Protein AF-A0A7G6VTT2-F1 (afdb_monomer)

Structure (mmCIF, N/CA/C/O backbone):
data_AF-A0A7G6VTT2-F1
#
_entry.id   AF-A0A7G6VTT2-F1
#
loop_
_atom_site.group_PDB
_atom_site.id
_atom_site.type_symbol
_atom_site.label_atom_id
_atom_site.label_alt_id
_atom_site.label_comp_id
_atom_site.label_asym_id
_atom_site.label_entity_id
_atom_site.label_seq_id
_atom_site.pdbx_PDB_ins_code
_atom_site.Cartn_x
_atom_site.Cartn_y
_atom_site.Cartn_z
_atom_site.occupancy
_atom_site.B_iso_or_equiv
_atom_site.auth_seq_id
_atom_site.auth_comp_id
_atom_site.auth_asym_id
_atom_site.auth_atom_id
_atom_site.pdbx_PDB_model_num
ATOM 1 N N . MET A 1 1 ? -5.059 48.662 -35.485 1.00 43.47 1 MET A N 1
ATOM 2 C CA . MET A 1 1 ? -5.534 48.196 -34.166 1.00 43.47 1 MET A CA 1
ATOM 3 C C . MET A 1 1 ? -4.381 47.464 -33.503 1.00 43.47 1 MET A C 1
ATOM 5 O O . MET A 1 1 ? -3.832 46.590 -34.166 1.00 43.47 1 MET A O 1
ATOM 9 N N . PRO A 1 2 ? -3.941 47.851 -32.298 1.00 33.78 2 PRO A N 1
ATOM 10 C CA . PRO A 1 2 ? -2.871 47.144 -31.610 1.00 33.78 2 PRO A CA 1
ATOM 11 C C . PRO A 1 2 ? -3.434 45.860 -30.987 1.00 33.78 2 PRO A C 1
ATOM 13 O O . PRO A 1 2 ? -4.480 45.888 -30.346 1.00 33.78 2 PRO A O 1
ATOM 16 N N . THR A 1 3 ? -2.770 44.735 -31.235 1.00 44.31 3 THR A N 1
ATOM 17 C CA . THR A 1 3 ? -3.059 43.437 -30.615 1.00 44.31 3 THR A CA 1
ATOM 18 C C . THR A 1 3 ? -2.317 43.343 -29.288 1.00 44.31 3 THR A C 1
ATOM 20 O O . THR A 1 3 ? -1.088 43.447 -29.278 1.00 44.31 3 THR A O 1
ATOM 23 N N . ASP A 1 4 ? -3.045 43.139 -28.192 1.00 41.03 4 ASP A N 1
ATOM 24 C CA . ASP A 1 4 ? -2.449 42.892 -26.878 1.00 41.03 4 ASP A CA 1
ATOM 25 C C . ASP A 1 4 ? -1.607 41.600 -26.879 1.00 41.03 4 ASP A C 1
ATOM 27 O O . ASP A 1 4 ? -1.981 40.616 -27.529 1.00 41.03 4 ASP A O 1
ATOM 31 N N . PRO A 1 5 ? -0.467 41.571 -26.165 1.00 43.16 5 PRO A N 1
ATOM 32 C CA . PRO A 1 5 ? 0.342 40.368 -26.031 1.00 43.16 5 PRO A CA 1
ATOM 33 C C . PRO A 1 5 ? -0.345 39.322 -25.132 1.00 43.16 5 PRO A C 1
ATOM 35 O O . PRO A 1 5 ? -1.132 39.670 -24.249 1.00 43.16 5 PRO A O 1
ATOM 38 N N . PRO A 1 6 ? -0.042 38.023 -25.321 1.00 43.34 6 PRO A N 1
ATOM 39 C CA . PRO A 1 6 ? -0.637 36.955 -24.529 1.00 43.34 6 PRO A CA 1
ATOM 40 C C . PRO A 1 6 ? -0.229 37.072 -23.055 1.00 43.34 6 PRO A C 1
ATOM 42 O O . PRO A 1 6 ? 0.941 37.266 -22.730 1.00 43.34 6 PRO A O 1
ATOM 45 N N . ASN A 1 7 ? -1.208 36.911 -22.161 1.00 36.78 7 ASN A N 1
ATOM 46 C CA . ASN A 1 7 ? -0.997 36.833 -20.718 1.00 36.78 7 ASN A CA 1
ATOM 47 C C . ASN A 1 7 ? -0.108 35.629 -20.373 1.00 36.78 7 ASN A C 1
ATOM 49 O O . ASN A 1 7 ? -0.580 34.496 -20.258 1.00 36.78 7 ASN A O 1
ATOM 53 N N . THR A 1 8 ? 1.184 35.875 -20.175 1.00 34.97 8 THR A N 1
ATOM 54 C CA . THR A 1 8 ? 2.111 34.897 -19.607 1.00 34.97 8 THR A CA 1
ATOM 55 C C . THR A 1 8 ? 1.800 34.745 -18.121 1.00 34.97 8 THR A C 1
ATOM 57 O O . THR A 1 8 ? 2.110 35.612 -17.306 1.00 34.97 8 THR A O 1
ATOM 60 N N . LEU A 1 9 ? 1.156 33.638 -17.760 1.00 32.50 9 LEU A N 1
ATOM 61 C CA . LEU A 1 9 ? 0.896 33.269 -16.373 1.00 32.50 9 LEU A CA 1
ATOM 62 C C . LEU A 1 9 ? 2.201 32.733 -15.765 1.00 32.50 9 LEU A C 1
ATOM 64 O O . LEU A 1 9 ? 2.517 31.549 -15.855 1.00 32.50 9 LEU A O 1
ATOM 68 N N . THR A 1 10 ? 3.005 33.625 -15.188 1.00 34.09 10 THR A N 1
ATOM 69 C CA . THR A 1 10 ? 4.242 33.253 -14.494 1.00 34.09 10 THR A CA 1
ATOM 70 C C . THR A 1 10 ? 3.886 32.606 -13.155 1.00 34.09 10 THR A C 1
ATOM 72 O O . THR A 1 10 ? 3.618 33.295 -12.169 1.00 34.09 10 THR A O 1
ATOM 75 N N . LEU A 1 11 ? 3.866 31.272 -13.103 1.00 32.56 11 LEU A N 1
ATOM 76 C CA . LEU A 1 11 ? 3.804 30.536 -11.840 1.00 32.56 11 LEU A CA 1
ATOM 77 C C . LEU A 1 11 ? 5.081 30.840 -11.048 1.00 32.56 11 LEU A C 1
ATOM 79 O O . LEU A 1 11 ? 6.175 30.425 -11.426 1.00 32.56 11 LEU A O 1
ATOM 83 N N . ARG A 1 12 ? 4.948 31.610 -9.962 1.00 35.09 12 ARG A N 1
ATOM 84 C CA . ARG A 1 12 ? 6.041 31.811 -9.006 1.00 35.09 12 ARG A CA 1
ATOM 85 C C . ARG A 1 12 ? 6.415 30.456 -8.411 1.00 35.09 12 ARG A C 1
ATOM 87 O O . ARG A 1 12 ? 5.532 29.718 -7.984 1.00 35.09 12 ARG A O 1
ATOM 94 N N . ASP A 1 13 ? 7.711 30.159 -8.380 1.00 41.41 13 ASP A N 1
ATOM 95 C CA . ASP A 1 13 ? 8.249 28.954 -7.752 1.00 41.41 13 ASP A CA 1
ATOM 96 C C . ASP A 1 13 ? 7.744 28.858 -6.293 1.00 41.41 13 ASP A C 1
ATOM 98 O O . ASP A 1 13 ? 8.076 29.726 -5.473 1.00 41.41 13 ASP A O 1
ATOM 102 N N . PRO A 1 14 ? 6.937 27.837 -5.944 1.00 43.47 14 PRO A N 1
ATOM 103 C CA . PRO A 1 14 ? 6.360 27.689 -4.607 1.00 43.47 14 PRO A CA 1
ATOM 104 C C . PRO A 1 14 ? 7.421 27.454 -3.517 1.00 43.47 14 PRO A C 1
ATOM 106 O O . PRO A 1 14 ? 7.121 27.549 -2.326 1.00 43.47 14 PRO A O 1
ATOM 109 N N . LEU A 1 15 ? 8.680 27.190 -3.886 1.00 35.59 15 LEU A N 1
ATOM 110 C CA . LEU A 1 15 ? 9.795 27.044 -2.946 1.00 35.59 15 LEU A CA 1
ATOM 111 C C . LEU A 1 15 ? 10.358 28.391 -2.458 1.00 35.59 15 LEU A C 1
ATOM 113 O O . LEU A 1 15 ? 11.095 28.434 -1.462 1.00 35.59 15 LEU A O 1
ATOM 117 N N . LEU A 1 16 ? 10.013 29.504 -3.114 1.00 37.00 16 LEU A N 1
ATOM 118 C CA . LEU A 1 16 ? 10.422 30.854 -2.705 1.00 37.00 16 LEU A CA 1
ATOM 119 C C . LEU A 1 16 ? 9.520 31.462 -1.621 1.00 37.00 16 LEU A C 1
ATOM 121 O O . LEU A 1 16 ? 9.926 32.431 -0.986 1.00 37.00 16 LEU A O 1
ATOM 125 N N . THR A 1 17 ? 8.343 30.886 -1.360 1.00 41.34 17 THR A N 1
ATOM 126 C CA . THR A 1 17 ? 7.396 31.364 -0.334 1.00 41.34 17 THR A CA 1
ATOM 127 C C . THR A 1 17 ? 7.530 30.660 1.018 1.00 41.34 17 THR A C 1
ATOM 129 O O . THR A 1 17 ? 6.807 30.993 1.954 1.00 41.34 17 THR A O 1
ATOM 132 N N . LEU A 1 18 ? 8.445 29.696 1.152 1.00 32.34 18 LEU A N 1
ATOM 133 C CA . LEU A 1 18 ? 8.701 29.025 2.427 1.00 32.34 18 LEU A CA 1
ATOM 134 C C . LEU A 1 18 ? 9.670 29.852 3.298 1.00 32.34 18 LEU A C 1
ATOM 136 O O . LEU A 1 18 ? 10.697 30.308 2.784 1.00 32.34 18 LEU A O 1
ATOM 140 N N . PRO A 1 19 ? 9.407 30.015 4.611 1.00 34.84 19 PRO A N 1
ATOM 141 C CA . PRO A 1 19 ? 10.329 30.679 5.531 1.00 34.84 19 PRO A CA 1
ATOM 142 C C . PRO A 1 19 ? 11.717 30.028 5.495 1.00 34.84 19 PRO A C 1
ATOM 144 O O . PRO A 1 19 ? 11.848 28.806 5.432 1.00 34.84 19 PRO A O 1
ATOM 147 N N . SER A 1 20 ? 12.779 30.827 5.603 1.00 36.34 20 SER A N 1
ATOM 148 C CA . SER A 1 20 ? 14.184 30.388 5.493 1.00 36.34 20 SER A CA 1
ATOM 149 C C . SER A 1 20 ? 14.574 29.263 6.468 1.00 36.34 20 SER A C 1
ATOM 151 O O . SER A 1 20 ? 15.487 28.491 6.179 1.00 36.34 20 SER A O 1
ATOM 153 N N . ARG A 1 21 ? 13.846 29.101 7.583 1.00 33.72 21 ARG A N 1
ATOM 154 C CA . ARG A 1 21 ? 14.031 27.998 8.545 1.00 33.72 21 ARG A CA 1
ATOM 155 C C . ARG A 1 21 ? 13.570 26.628 8.024 1.00 33.72 21 ARG A C 1
ATOM 157 O O . ARG A 1 21 ? 14.105 25.616 8.464 1.00 33.72 21 ARG A O 1
ATOM 164 N N . SER A 1 22 ? 12.673 26.572 7.038 1.00 34.62 22 SER A N 1
ATOM 165 C CA . SER A 1 22 ? 12.221 25.323 6.400 1.00 34.62 22 SER A CA 1
ATOM 166 C C . SER A 1 22 ? 13.268 24.715 5.457 1.00 34.62 22 SER A C 1
ATOM 168 O O . SER A 1 22 ? 13.168 23.545 5.102 1.00 34.62 22 SER A O 1
ATOM 170 N N . ARG A 1 23 ? 14.299 25.482 5.068 1.00 36.88 23 ARG A N 1
ATOM 171 C CA . ARG A 1 23 ? 15.405 25.004 4.216 1.00 36.88 23 ARG A CA 1
ATOM 172 C C . ARG A 1 23 ? 16.518 24.298 5.002 1.00 36.88 23 ARG A C 1
ATOM 174 O O . ARG A 1 23 ? 17.414 23.723 4.394 1.00 36.88 23 ARG A O 1
ATOM 181 N N . GLN A 1 24 ? 16.475 24.333 6.337 1.00 33.12 24 GLN A N 1
ATOM 182 C CA . GLN A 1 24 ? 17.518 23.791 7.218 1.00 33.12 24 GLN A CA 1
ATOM 183 C C . GLN A 1 24 ? 16.943 23.069 8.447 1.00 33.12 24 GLN A C 1
ATOM 185 O O . GLN A 1 24 ? 17.455 23.220 9.558 1.00 33.12 24 GLN A O 1
ATOM 190 N N . ALA A 1 25 ? 15.909 22.241 8.279 1.00 30.84 25 ALA A N 1
ATOM 191 C CA . ALA A 1 25 ? 15.562 21.275 9.318 1.00 30.84 25 ALA A CA 1
ATOM 192 C C . ALA A 1 25 ? 16.673 20.211 9.396 1.00 30.84 25 ALA A C 1
ATOM 194 O O . ALA A 1 25 ? 16.646 19.188 8.713 1.00 30.84 25 ALA A O 1
ATOM 195 N N . ARG A 1 26 ? 17.703 20.495 10.202 1.00 28.72 26 ARG A N 1
ATOM 196 C CA . ARG A 1 26 ? 18.658 19.500 10.686 1.00 28.72 26 ARG A CA 1
ATOM 197 C C . ARG A 1 26 ? 17.840 18.417 11.381 1.00 28.72 26 ARG A C 1
ATOM 199 O O . ARG A 1 26 ? 17.165 18.704 12.366 1.00 28.72 26 ARG A O 1
ATOM 206 N N . TYR A 1 27 ? 17.885 17.202 10.846 1.00 32.38 27 TYR A N 1
ATOM 207 C CA . TYR A 1 27 ? 17.340 16.018 11.493 1.00 32.38 27 TYR A CA 1
ATOM 208 C C . TYR A 1 27 ? 17.984 15.894 12.877 1.00 32.38 27 TYR A C 1
ATOM 210 O O . TYR A 1 27 ? 19.147 15.506 12.988 1.00 32.38 27 TYR A O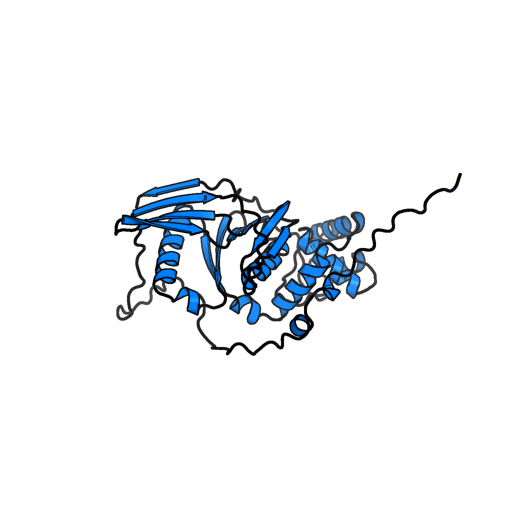 1
ATOM 218 N N . SER A 1 28 ? 17.256 16.266 13.932 1.00 27.97 28 SER A N 1
ATOM 219 C CA . SER A 1 28 ? 17.632 15.868 15.281 1.00 27.97 28 SER A CA 1
ATOM 220 C C . SER A 1 28 ? 17.463 14.357 15.339 1.00 27.97 28 SER A C 1
ATOM 222 O O . SER A 1 28 ? 16.358 13.843 15.162 1.00 27.97 28 SER A O 1
ATOM 224 N N . SER A 1 29 ? 18.580 13.665 15.516 1.00 29.17 29 SER A N 1
ATOM 225 C CA . SER A 1 29 ? 18.683 12.240 15.798 1.00 29.17 29 SER A CA 1
ATOM 226 C C . SER A 1 29 ? 17.608 11.803 16.792 1.00 29.17 29 SER A C 1
ATOM 228 O O . SER A 1 29 ? 17.710 12.090 17.984 1.00 29.17 29 SER A O 1
ATOM 230 N N . ALA A 1 30 ? 16.572 11.124 16.299 1.00 32.25 30 ALA A N 1
ATOM 231 C CA . ALA A 1 30 ? 15.652 10.394 17.152 1.00 32.25 30 ALA A CA 1
ATOM 232 C C . ALA A 1 30 ? 16.464 9.308 17.865 1.00 32.25 30 ALA A C 1
ATOM 234 O O . ALA A 1 30 ? 17.151 8.516 17.217 1.00 32.25 30 ALA A O 1
ATOM 235 N N . HIS A 1 31 ? 16.436 9.327 19.196 1.00 29.61 31 HIS A N 1
ATOM 236 C CA . HIS A 1 31 ? 17.088 8.328 20.025 1.00 29.61 31 HIS A CA 1
ATOM 237 C C . HIS A 1 31 ? 16.562 6.937 19.657 1.00 29.61 31 HIS A C 1
ATOM 239 O O . HIS A 1 31 ? 15.395 6.607 19.854 1.00 29.61 31 HIS A O 1
ATOM 245 N N . TYR A 1 32 ? 17.450 6.153 19.058 1.00 32.22 32 TYR A N 1
ATOM 246 C CA . TYR A 1 32 ? 17.255 4.758 18.711 1.00 32.22 32 TYR A CA 1
ATOM 247 C C . TYR A 1 32 ? 17.229 3.926 19.997 1.00 32.22 32 TYR A C 1
ATOM 249 O O . TYR A 1 32 ? 18.237 3.839 20.697 1.00 32.22 32 TYR A O 1
ATOM 257 N N . HIS A 1 33 ? 16.087 3.312 20.299 1.00 29.17 33 HIS A N 1
ATOM 258 C CA . HIS A 1 33 ? 16.010 2.195 21.236 1.00 29.17 33 HIS A CA 1
ATOM 259 C C . HIS A 1 33 ? 15.940 0.897 20.416 1.00 29.17 33 HIS A C 1
ATOM 261 O O . HIS A 1 33 ? 14.937 0.678 19.731 1.00 29.17 33 HIS A O 1
ATOM 267 N N . PRO A 1 34 ? 16.986 0.052 20.428 1.00 27.30 34 PRO A N 1
ATOM 268 C CA . PRO A 1 34 ? 16.936 -1.244 19.773 1.00 27.30 34 PRO A CA 1
ATOM 269 C C . PRO A 1 34 ? 16.036 -2.185 20.573 1.00 27.30 34 PRO A C 1
ATOM 271 O O . PRO A 1 34 ? 16.259 -2.399 21.761 1.00 27.30 34 PRO A O 1
ATOM 274 N N . GLY A 1 35 ? 15.064 -2.782 19.887 1.00 36.28 35 GLY A N 1
ATOM 275 C CA . GLY A 1 35 ? 14.347 -3.962 20.359 1.00 36.28 35 GLY A CA 1
ATOM 276 C C . GLY A 1 35 ? 12.956 -3.680 20.909 1.00 36.28 35 GLY A C 1
ATOM 277 O O . GLY A 1 35 ? 12.819 -3.449 22.096 1.00 36.28 35 GLY A O 1
ATOM 278 N N . VAL A 1 36 ? 11.938 -3.784 20.047 1.00 34.25 36 VAL A N 1
ATOM 279 C CA . VAL A 1 36 ? 10.716 -4.575 20.290 1.00 34.25 36 VAL A CA 1
ATOM 280 C C . VAL A 1 36 ? 10.169 -4.932 18.906 1.00 34.25 36 VAL A C 1
ATOM 282 O O . VAL A 1 36 ? 9.661 -4.069 18.185 1.00 34.25 36 VAL A O 1
ATOM 285 N N . GLY A 1 37 ? 10.377 -6.187 18.509 1.00 32.78 37 GLY A N 1
ATOM 286 C CA . GLY A 1 37 ? 9.791 -6.769 17.307 1.00 32.78 37 GLY A CA 1
ATOM 287 C C . GLY A 1 37 ? 8.274 -6.895 17.432 1.00 32.78 37 GLY A C 1
ATOM 288 O O . GLY A 1 37 ? 7.717 -6.711 18.508 1.00 32.78 37 GLY A O 1
ATOM 289 N N . GLU A 1 38 ? 7.651 -7.143 16.285 1.00 36.62 38 GLU A N 1
ATOM 290 C CA . GLU A 1 38 ? 6.265 -7.555 16.037 1.00 36.62 38 GLU A CA 1
ATOM 291 C C . GLU A 1 38 ? 5.418 -7.917 17.269 1.00 36.62 38 GLU A C 1
ATOM 293 O O . GLU A 1 38 ? 5.858 -8.632 18.163 1.00 36.62 38 GLU A O 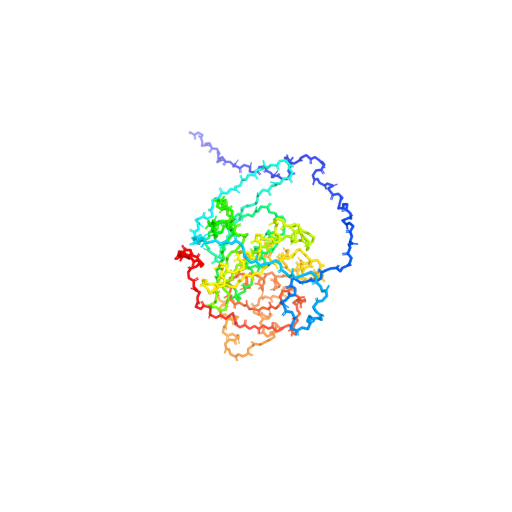1
ATOM 298 N N . LEU A 1 39 ? 4.145 -7.499 17.266 1.00 37.69 39 LEU A N 1
ATOM 299 C CA . LEU A 1 39 ? 3.114 -8.141 18.085 1.00 37.69 39 LEU A CA 1
ATOM 300 C C . LEU A 1 39 ? 3.123 -9.636 17.743 1.00 37.69 39 LEU A C 1
ATOM 302 O O . LEU A 1 39 ? 2.542 -10.053 16.742 1.00 37.69 39 LEU A O 1
ATOM 306 N N . VAL A 1 40 ? 3.866 -10.404 18.538 1.00 32.47 40 VAL A N 1
ATOM 307 C CA . VAL A 1 40 ? 4.073 -11.835 18.358 1.00 32.47 40 VAL A CA 1
ATOM 308 C C . VAL A 1 40 ? 2.685 -12.482 18.372 1.00 32.47 40 VAL A C 1
ATOM 310 O O . VAL A 1 40 ? 1.910 -12.211 19.297 1.00 32.47 40 VAL A O 1
ATOM 313 N N . PRO A 1 41 ? 2.314 -13.281 17.354 1.00 32.31 41 PRO A N 1
ATOM 314 C CA . PRO A 1 41 ? 1.124 -14.115 17.456 1.00 32.31 41 PRO A CA 1
ATOM 315 C C . PRO A 1 41 ? 1.292 -14.993 18.695 1.00 32.31 41 PRO A C 1
ATOM 317 O O . PRO A 1 41 ? 2.391 -15.482 18.925 1.00 32.31 41 PRO A O 1
ATOM 320 N N . ALA A 1 42 ? 0.241 -15.132 19.505 1.00 32.91 42 ALA A N 1
ATOM 321 C CA . ALA A 1 42 ? 0.257 -15.913 20.739 1.00 32.91 42 ALA A CA 1
ATOM 322 C C . ALA A 1 42 ? 1.056 -17.216 20.546 1.00 32.91 42 ALA A C 1
ATOM 324 O O . ALA A 1 42 ? 0.630 -18.101 19.809 1.00 32.91 42 ALA A O 1
ATOM 325 N N . ASN A 1 43 ? 2.257 -17.280 21.126 1.00 31.97 43 ASN A N 1
ATOM 326 C CA . ASN A 1 43 ? 3.052 -18.496 21.130 1.00 31.97 43 ASN A CA 1
ATOM 327 C C . ASN A 1 43 ? 2.451 -19.403 22.204 1.00 31.97 43 ASN A C 1
ATOM 329 O O . ASN A 1 43 ? 2.370 -19.001 23.363 1.00 31.97 43 ASN A O 1
ATOM 333 N N . ASP A 1 44 ? 2.098 -20.626 21.813 1.00 36.59 44 ASP A N 1
ATOM 334 C CA . ASP A 1 44 ? 1.602 -21.734 22.647 1.00 36.59 44 ASP A CA 1
ATOM 335 C C . ASP A 1 44 ? 2.651 -22.285 23.645 1.00 36.59 44 ASP A C 1
ATOM 337 O O . ASP A 1 44 ? 2.603 -23.444 24.046 1.00 36.59 44 ASP A O 1
ATOM 341 N N . ASN A 1 45 ? 3.609 -21.458 24.067 1.00 38.34 45 ASN A N 1
ATOM 342 C CA . ASN A 1 45 ? 4.611 -21.775 25.080 1.00 38.34 45 ASN A CA 1
ATOM 343 C C . ASN A 1 45 ? 4.515 -20.725 26.193 1.00 38.34 45 ASN A C 1
ATOM 345 O O . ASN A 1 45 ? 5.419 -19.908 26.358 1.00 38.34 45 ASN A O 1
ATOM 349 N N . ASP A 1 46 ? 3.386 -20.706 26.899 1.00 42.19 46 ASP A N 1
ATOM 350 C CA . ASP A 1 46 ? 3.190 -19.883 28.092 1.00 42.19 46 ASP A CA 1
ATOM 351 C C . ASP A 1 46 ? 3.261 -20.807 29.313 1.00 42.19 46 ASP A C 1
ATOM 353 O O . ASP A 1 46 ? 2.420 -21.687 29.502 1.00 42.19 46 ASP A O 1
ATOM 357 N N . ASP A 1 47 ? 4.291 -20.630 30.134 1.00 47.06 47 ASP A N 1
ATOM 358 C CA . ASP A 1 47 ? 4.473 -21.315 31.418 1.00 47.06 47 ASP A CA 1
ATOM 359 C C . ASP A 1 47 ? 3.510 -20.788 32.505 1.00 47.06 47 ASP A C 1
ATOM 361 O O . ASP A 1 47 ? 3.638 -21.116 33.685 1.00 47.06 47 ASP A O 1
ATOM 365 N N . GLY A 1 48 ? 2.507 -19.994 32.109 1.00 46.03 48 GLY A N 1
ATOM 366 C CA . GLY A 1 48 ? 1.402 -19.546 32.951 1.00 46.03 48 GLY A CA 1
ATOM 367 C C . GLY A 1 48 ? 1.789 -18.468 33.960 1.00 46.03 48 GLY A C 1
ATOM 368 O O . GLY A 1 48 ? 0.980 -18.139 34.828 1.00 46.03 48 GLY A O 1
ATOM 369 N N . THR A 1 49 ? 3.002 -17.915 33.864 1.00 45.53 49 THR A N 1
ATOM 370 C CA . THR A 1 49 ? 3.507 -16.890 34.792 1.00 45.53 49 THR A CA 1
ATOM 371 C C . THR A 1 49 ? 3.565 -15.485 34.189 1.00 45.53 49 THR A C 1
ATOM 373 O O . THR A 1 49 ? 3.769 -14.508 34.916 1.00 45.53 49 THR A O 1
ATOM 376 N N . GLY A 1 50 ? 3.317 -15.349 32.883 1.00 49.78 50 GLY A N 1
ATOM 377 C CA . GLY A 1 50 ? 3.167 -14.058 32.220 1.00 49.78 50 GLY A CA 1
ATOM 378 C C . GLY A 1 50 ? 1.805 -13.401 32.495 1.00 49.78 50 GLY A C 1
ATOM 379 O O . GLY A 1 50 ? 0.799 -14.089 32.682 1.00 49.78 50 GLY A O 1
ATOM 380 N N . PRO A 1 51 ? 1.715 -12.056 32.501 1.00 56.12 51 PRO A N 1
ATOM 381 C CA . PRO A 1 51 ? 0.422 -11.386 32.486 1.00 56.12 51 PRO A CA 1
ATOM 382 C C . PRO A 1 51 ? -0.338 -11.802 31.222 1.00 56.12 51 PRO A C 1
ATOM 384 O O . PRO A 1 51 ? 0.104 -11.506 30.109 1.00 56.12 51 PRO A O 1
ATOM 387 N N . GLN A 1 52 ? -1.481 -12.476 31.401 1.00 55.66 52 GLN A N 1
ATOM 388 C CA . GLN A 1 52 ? -2.306 -12.927 30.282 1.00 55.66 52 GLN A CA 1
ATOM 389 C C . GLN A 1 52 ? -2.592 -11.766 29.316 1.00 55.66 52 GLN A C 1
ATOM 391 O O . GLN A 1 52 ? -2.869 -10.639 29.754 1.00 55.66 52 GLN A O 1
ATOM 396 N N . PRO A 1 53 ? -2.538 -12.006 27.994 1.00 65.50 53 PRO A N 1
ATOM 397 C CA . PRO A 1 53 ? -2.902 -10.986 27.028 1.00 65.50 53 PRO A CA 1
ATOM 398 C C . PRO A 1 53 ? -4.353 -10.530 27.275 1.00 65.50 53 PRO A C 1
ATOM 400 O O . PRO A 1 53 ? -5.214 -11.360 27.574 1.00 65.50 53 PRO A O 1
ATOM 403 N N . PRO A 1 54 ? -4.652 -9.221 27.164 1.00 77.94 54 PRO A N 1
ATOM 404 C CA . PRO A 1 54 ? -5.999 -8.720 27.361 1.00 77.94 54 PRO A CA 1
ATOM 405 C C . PRO A 1 54 ? -6.942 -9.410 26.378 1.00 77.94 54 PRO A C 1
ATOM 407 O O . PRO A 1 54 ? -6.634 -9.555 25.194 1.00 77.94 54 PRO A O 1
ATOM 410 N N . ARG A 1 55 ? -8.106 -9.837 26.864 1.00 90.25 55 ARG A N 1
ATOM 411 C CA . ARG A 1 55 ? -9.157 -10.370 25.997 1.00 90.25 55 ARG A CA 1
ATOM 412 C C . ARG A 1 55 ? -9.902 -9.222 25.304 1.00 90.25 55 ARG A C 1
ATOM 414 O O . ARG A 1 55 ? -9.962 -8.118 25.852 1.00 90.25 55 ARG A O 1
ATOM 421 N N . PRO A 1 56 ? -10.526 -9.459 24.137 1.00 93.94 56 PRO A N 1
ATOM 422 C CA . PRO A 1 56 ? -11.446 -8.487 23.563 1.00 93.94 56 PRO A CA 1
ATOM 423 C C . PRO A 1 56 ? -12.560 -8.150 24.566 1.00 93.94 56 PRO A C 1
ATOM 425 O O . PRO A 1 56 ? -13.059 -9.054 25.241 1.00 93.94 56 PRO A O 1
ATOM 428 N N . ASN A 1 57 ? -12.961 -6.881 24.653 1.00 94.88 57 ASN A N 1
ATOM 429 C CA . ASN A 1 57 ? -13.967 -6.380 25.602 1.00 94.88 57 ASN A CA 1
ATOM 430 C C . ASN A 1 57 ? -15.115 -5.624 24.907 1.00 94.88 57 ASN A C 1
ATOM 432 O O . ASN A 1 57 ? -15.631 -4.639 25.432 1.00 94.88 57 ASN A O 1
ATOM 436 N N . TRP A 1 58 ? -15.505 -6.071 23.713 1.00 96.44 58 TRP A N 1
ATOM 437 C CA . TRP A 1 58 ? -16.633 -5.538 22.948 1.00 96.44 58 TRP A CA 1
ATOM 438 C C . TRP A 1 58 ? -17.828 -6.506 22.946 1.00 96.44 58 TRP A C 1
ATOM 440 O O . TRP A 1 58 ? -17.645 -7.721 23.042 1.00 96.44 58 TRP A O 1
ATOM 450 N N . THR A 1 59 ? -19.041 -5.959 22.836 1.00 97.50 59 THR A N 1
ATOM 451 C CA . THR A 1 59 ? -20.325 -6.692 22.845 1.00 97.50 59 THR A CA 1
ATOM 452 C C . THR A 1 59 ? -21.045 -6.621 21.500 1.00 97.50 59 THR A C 1
ATOM 454 O O . THR A 1 59 ? -21.592 -7.614 21.026 1.00 97.50 59 THR A O 1
ATOM 457 N N . ALA A 1 60 ? -21.001 -5.462 20.841 1.00 97.94 60 ALA A N 1
ATOM 458 C CA . ALA A 1 60 ? -21.512 -5.272 19.490 1.00 97.94 60 ALA A CA 1
ATOM 459 C C . ALA A 1 60 ? -20.538 -4.435 18.661 1.00 97.94 60 ALA A C 1
ATOM 461 O O . ALA A 1 60 ? -19.899 -3.517 19.179 1.00 97.94 60 ALA A O 1
ATOM 462 N N . ALA A 1 61 ? -20.439 -4.732 17.369 1.00 97.94 61 ALA A N 1
ATOM 463 C CA . ALA A 1 61 ? -19.599 -3.979 16.450 1.00 97.94 61 ALA A CA 1
ATOM 464 C C . ALA A 1 61 ? -20.229 -3.881 15.061 1.00 97.94 61 ALA A C 1
ATOM 466 O O . ALA A 1 61 ? -20.879 -4.807 14.583 1.00 97.94 61 ALA A O 1
ATOM 467 N N . THR A 1 62 ? -20.007 -2.762 14.384 1.00 98.19 62 THR A N 1
ATOM 468 C CA . THR A 1 62 ? -20.282 -2.592 12.959 1.00 98.19 62 THR A CA 1
ATOM 469 C C . THR A 1 62 ? -19.020 -2.104 12.277 1.00 98.19 62 THR A C 1
ATOM 471 O O . THR A 1 62 ? -18.375 -1.165 12.738 1.00 98.19 62 THR A O 1
ATOM 474 N N . ILE A 1 63 ? -18.679 -2.740 11.162 1.00 97.88 63 ILE A N 1
ATOM 475 C CA . ILE A 1 63 ? -17.637 -2.264 10.260 1.00 97.88 63 ILE A CA 1
ATOM 476 C C . ILE A 1 63 ? -18.282 -1.755 8.983 1.00 97.88 63 ILE A C 1
ATOM 478 O O . ILE A 1 63 ? -19.218 -2.361 8.449 1.00 97.88 63 ILE A O 1
ATOM 482 N N . SER A 1 64 ? -17.771 -0.643 8.476 1.00 97.81 64 SER A N 1
ATOM 483 C CA . SER A 1 64 ? -18.245 -0.058 7.229 1.00 97.81 64 SER A CA 1
ATOM 484 C C . SER A 1 64 ? -17.112 0.640 6.501 1.00 97.81 64 SER A C 1
ATOM 486 O O . SER A 1 64 ? -16.377 1.420 7.114 1.00 97.81 64 SER A O 1
ATOM 488 N N . SER A 1 65 ? -17.020 0.429 5.191 1.00 95.62 65 SER A N 1
ATOM 489 C CA . SER A 1 65 ? -16.256 1.315 4.325 1.00 95.62 65 SER A CA 1
ATOM 490 C C . SER A 1 65 ? -16.796 2.734 4.473 1.00 95.62 65 SER A C 1
ATOM 492 O O . SER A 1 65 ? -18.010 2.956 4.497 1.00 95.62 65 SER A O 1
ATOM 494 N N . ARG A 1 66 ? -15.891 3.700 4.559 1.00 90.56 66 ARG A N 1
ATOM 495 C CA . ARG A 1 66 ? -16.210 5.122 4.493 1.00 90.56 66 ARG A CA 1
ATOM 496 C C . ARG A 1 66 ? -15.441 5.725 3.322 1.00 90.56 66 ARG A C 1
ATOM 498 O O . ARG A 1 66 ? -14.311 5.310 3.084 1.00 90.56 66 ARG A O 1
ATOM 505 N N . PRO A 1 67 ? -16.015 6.694 2.596 1.00 78.81 67 PRO A N 1
ATOM 506 C CA . PRO A 1 67 ? -15.220 7.467 1.661 1.00 78.81 67 PRO A CA 1
ATOM 507 C C . PRO A 1 67 ? -14.127 8.188 2.452 1.00 78.81 67 PRO A C 1
ATOM 509 O O . PRO A 1 67 ? -14.426 8.827 3.469 1.00 78.81 67 PRO A O 1
ATOM 512 N N . ASN A 1 68 ? -12.879 8.087 1.996 1.00 70.69 68 ASN A N 1
ATOM 513 C CA . ASN A 1 68 ? -11.835 8.936 2.542 1.00 70.69 68 ASN A CA 1
ATOM 514 C C . ASN A 1 68 ? -12.218 10.410 2.300 1.00 70.69 68 ASN A C 1
ATOM 516 O O . ASN A 1 68 ? -12.444 10.833 1.160 1.00 70.69 68 ASN A O 1
ATOM 520 N N . GLY A 1 69 ? -12.361 11.171 3.385 1.00 62.12 69 GLY A N 1
ATOM 521 C CA . GLY A 1 69 ? -12.572 12.608 3.306 1.00 62.12 69 GLY A CA 1
ATOM 522 C C . GLY A 1 69 ? -11.281 13.240 2.808 1.00 62.12 69 GLY A C 1
ATOM 523 O O . GLY A 1 69 ? -10.236 13.075 3.428 1.00 62.12 69 GLY A O 1
ATOM 524 N N . GLN A 1 70 ? -11.333 13.937 1.675 1.00 63.62 70 GLN A N 1
ATOM 525 C CA . GLN A 1 70 ? -10.180 14.678 1.172 1.00 63.62 70 GLN A CA 1
ATOM 526 C C . GLN A 1 70 ? -9.873 15.809 2.153 1.00 63.62 70 GLN A C 1
ATOM 528 O O . GLN A 1 70 ? -10.539 16.842 2.157 1.00 63.62 70 GLN A O 1
ATOM 533 N N . LEU A 1 71 ? -8.893 15.586 3.019 1.00 60.38 71 LEU A N 1
ATOM 534 C CA . LEU A 1 71 ? -8.452 16.550 4.010 1.00 60.38 71 LEU A CA 1
ATOM 535 C C . LEU A 1 71 ? -7.000 16.882 3.685 1.00 60.38 71 LEU A C 1
ATOM 537 O O . LEU A 1 71 ? -6.088 16.157 4.062 1.00 60.38 71 LEU A O 1
ATOM 541 N N . ALA A 1 72 ? -6.802 17.965 2.935 1.00 58.56 72 ALA A N 1
ATOM 542 C CA . ALA A 1 72 ? -5.543 18.692 2.953 1.00 58.56 72 ALA A CA 1
ATOM 543 C C . ALA A 1 72 ? -5.684 19.776 4.025 1.00 58.56 72 ALA A C 1
ATOM 545 O O . ALA A 1 72 ? -6.194 20.868 3.785 1.00 58.56 72 ALA A O 1
ATOM 546 N N . THR A 1 73 ? -5.306 19.427 5.243 1.00 60.06 73 THR A N 1
ATOM 547 C CA . THR A 1 73 ? -5.266 20.304 6.409 1.00 60.06 73 THR A CA 1
ATOM 548 C C . THR A 1 73 ? -3.816 20.619 6.758 1.00 60.06 73 THR A C 1
ATOM 550 O O . THR A 1 73 ? 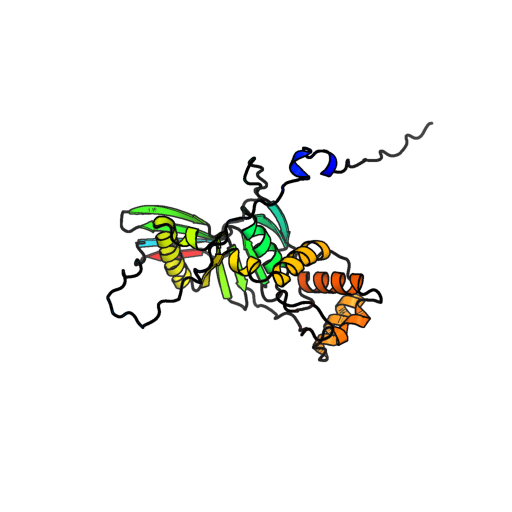-2.968 19.740 6.918 1.00 60.06 73 THR A O 1
ATOM 553 N N . TYR A 1 74 ? -3.519 21.908 6.883 1.00 52.38 74 TYR A N 1
ATOM 554 C CA . TYR A 1 74 ? -2.243 22.372 7.401 1.00 52.38 74 TYR A CA 1
ATOM 555 C C . TYR A 1 74 ? -2.432 22.741 8.870 1.00 52.38 74 TYR A C 1
ATOM 557 O O . TYR A 1 74 ? -2.986 23.791 9.182 1.00 52.38 74 TYR A O 1
ATOM 565 N N . HIS A 1 75 ? -1.998 21.863 9.772 1.00 49.97 75 HIS A N 1
ATOM 566 C CA . HIS A 1 75 ? -1.762 22.233 11.163 1.00 49.97 75 HIS A CA 1
ATOM 567 C C . HIS A 1 75 ? -0.261 22.485 11.318 1.00 49.97 75 HIS A C 1
ATOM 569 O O . HIS A 1 75 ? 0.528 21.685 10.816 1.00 49.97 75 HIS A O 1
ATOM 575 N N . GLU A 1 76 ? 0.143 23.555 12.011 1.00 50.47 76 GLU A N 1
ATOM 576 C CA . GLU A 1 76 ? 1.538 24.042 12.106 1.00 50.47 76 GLU A CA 1
ATOM 577 C C . GLU A 1 76 ? 2.583 22.961 12.457 1.00 50.47 76 GLU A C 1
ATOM 579 O O . GLU A 1 76 ? 3.767 23.113 12.166 1.00 50.47 76 GLU A O 1
ATOM 584 N N . THR A 1 77 ? 2.146 21.848 13.049 1.00 52.94 77 THR A N 1
ATOM 585 C CA . THR A 1 77 ? 2.975 20.715 13.481 1.00 52.94 77 THR A CA 1
ATOM 586 C C . THR A 1 77 ? 2.637 19.377 12.811 1.00 52.94 77 THR A C 1
ATOM 588 O O . THR A 1 77 ? 3.360 18.404 13.018 1.00 52.94 77 THR A O 1
ATOM 591 N N . ARG A 1 78 ? 1.545 19.290 12.038 1.00 56.09 78 ARG A N 1
ATOM 592 C CA . ARG A 1 78 ? 1.029 18.044 11.438 1.00 56.09 78 ARG A CA 1
ATOM 593 C C . ARG A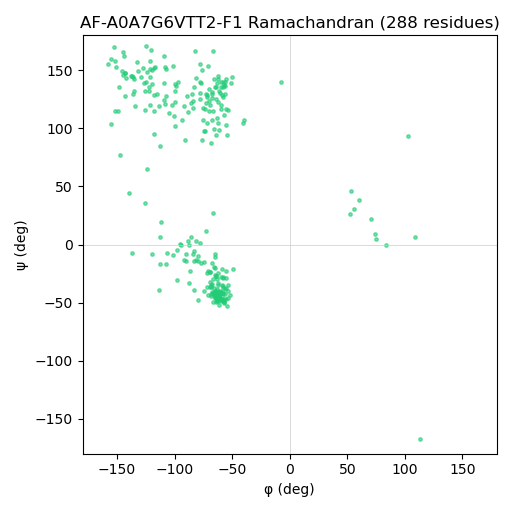 1 78 ? 0.371 18.330 10.084 1.00 56.09 78 ARG A C 1
ATOM 595 O O . ARG A 1 78 ? -0.855 18.408 10.008 1.00 56.09 78 ARG A O 1
ATOM 602 N N . PRO A 1 79 ? 1.159 18.543 9.018 1.00 64.44 79 PRO A N 1
ATOM 603 C CA . PRO A 1 79 ? 0.591 18.620 7.682 1.00 64.44 79 PRO A CA 1
ATOM 604 C C . PRO A 1 79 ? -0.031 17.265 7.335 1.00 64.44 79 PRO A C 1
ATOM 606 O O . PRO A 1 79 ? 0.651 16.240 7.395 1.00 64.44 79 PRO A O 1
ATOM 609 N N . THR A 1 80 ? -1.306 17.259 6.960 1.00 69.00 80 THR A N 1
ATOM 610 C CA . THR A 1 80 ? -1.863 16.129 6.215 1.00 69.00 80 THR A CA 1
ATOM 611 C C . THR A 1 80 ? -1.486 16.307 4.749 1.00 69.00 80 THR A C 1
ATOM 613 O O . THR A 1 80 ? -1.390 17.427 4.233 1.00 69.00 80 THR A O 1
ATOM 616 N N . PHE A 1 81 ? -1.198 15.204 4.069 1.00 74.19 81 PHE A N 1
ATOM 617 C CA . PHE A 1 81 ? -0.842 15.235 2.653 1.00 74.19 81 PHE A CA 1
ATOM 618 C C . PHE A 1 81 ? -1.987 14.649 1.846 1.00 74.19 81 PHE A C 1
ATOM 620 O O . PHE A 1 81 ? -2.759 13.838 2.343 1.00 74.19 81 PHE A O 1
ATOM 627 N N . THR A 1 82 ? -2.117 15.074 0.595 1.00 81.69 82 THR A N 1
ATOM 628 C CA . THR A 1 82 ? -3.057 14.477 -0.350 1.00 81.69 82 THR A CA 1
ATOM 629 C C . THR A 1 82 ? -2.351 14.289 -1.681 1.00 81.69 82 THR A C 1
ATOM 631 O O . THR A 1 82 ? -1.692 15.203 -2.178 1.00 81.69 82 THR A O 1
ATOM 634 N N . ALA A 1 83 ? -2.475 13.101 -2.266 1.00 82.75 83 ALA A N 1
ATOM 635 C CA . ALA A 1 83 ? -1.892 12.795 -3.564 1.00 82.75 83 ALA A CA 1
ATOM 636 C C . ALA A 1 83 ? -2.807 11.892 -4.391 1.00 82.75 83 ALA A C 1
ATOM 638 O O . ALA A 1 83 ? -3.494 11.013 -3.867 1.00 82.75 83 ALA A O 1
ATOM 639 N N . PHE A 1 84 ? -2.774 12.078 -5.710 1.00 85.38 84 PHE A N 1
ATOM 640 C CA . PHE A 1 84 ? -3.440 11.168 -6.633 1.00 85.38 84 PHE A CA 1
ATOM 641 C C . PHE A 1 84 ? -2.690 9.836 -6.713 1.00 85.38 84 PHE A C 1
ATOM 643 O O . PHE A 1 84 ? -1.478 9.792 -6.950 1.00 85.38 84 PHE A O 1
ATOM 650 N N . SER A 1 85 ? -3.425 8.742 -6.538 1.00 87.06 85 SER A N 1
ATOM 651 C CA . SER A 1 85 ? -2.945 7.388 -6.783 1.00 87.06 85 SER A CA 1
ATOM 652 C C . SER A 1 85 ? -3.441 6.906 -8.140 1.00 87.06 85 SER A C 1
ATOM 654 O O . SER A 1 85 ? -4.644 6.806 -8.374 1.00 87.06 85 SER A O 1
ATOM 656 N N . ARG A 1 86 ? -2.515 6.530 -9.030 1.00 82.69 86 ARG A N 1
ATOM 657 C CA . ARG A 1 86 ? -2.866 5.879 -10.304 1.00 82.69 86 ARG A CA 1
ATOM 658 C C . ARG A 1 86 ? -3.462 4.486 -10.098 1.00 82.69 86 ARG A C 1
ATOM 660 O O . ARG A 1 86 ? -4.298 4.072 -10.897 1.00 82.69 86 ARG A O 1
ATOM 667 N N . LYS A 1 87 ? -3.054 3.802 -9.023 1.00 87.38 87 LYS A N 1
ATOM 668 C CA . LYS A 1 87 ? -3.524 2.463 -8.651 1.00 87.38 87 LYS A CA 1
ATOM 669 C C . LYS A 1 87 ? -5.000 2.485 -8.254 1.00 87.38 87 LYS A C 1
ATOM 671 O O . LYS A 1 87 ? -5.790 1.736 -8.810 1.00 87.38 87 LYS A O 1
ATOM 676 N N . THR A 1 88 ? -5.386 3.407 -7.374 1.00 86.94 88 THR A N 1
ATOM 677 C CA . THR A 1 88 ? -6.773 3.515 -6.886 1.00 86.94 88 THR A CA 1
ATOM 678 C C . THR A 1 88 ? -7.633 4.447 -7.747 1.00 86.94 88 THR A C 1
ATOM 680 O O . THR A 1 88 ? -8.855 4.454 -7.622 1.00 86.94 88 THR A O 1
ATOM 683 N N . ARG A 1 89 ? -7.001 5.249 -8.621 1.00 87.38 89 ARG A N 1
ATOM 684 C CA . ARG A 1 89 ? -7.601 6.342 -9.413 1.00 87.38 89 ARG A CA 1
ATOM 685 C C . ARG A 1 89 ? -8.324 7.383 -8.557 1.00 87.38 89 ARG A C 1
ATOM 687 O O . ARG A 1 89 ? -9.298 7.992 -8.996 1.00 87.38 89 ARG A O 1
ATOM 694 N N . ARG A 1 90 ? -7.860 7.583 -7.323 1.00 85.81 90 ARG A N 1
ATOM 695 C CA . ARG A 1 90 ? -8.458 8.498 -6.344 1.00 85.81 90 ARG A CA 1
ATOM 696 C C . ARG A 1 90 ? -7.385 9.360 -5.696 1.00 85.81 90 ARG A C 1
ATOM 698 O O . ARG A 1 90 ? -6.207 8.998 -5.651 1.00 85.81 90 ARG A O 1
ATOM 705 N N . LEU A 1 91 ? -7.819 10.503 -5.173 1.00 86.25 91 LEU A N 1
ATOM 706 C CA . LEU A 1 91 ? -7.041 11.231 -4.181 1.00 86.25 91 LEU A CA 1
ATOM 707 C C . LEU A 1 91 ? -7.052 10.436 -2.878 1.00 86.25 91 LEU A C 1
ATOM 709 O O . LEU A 1 91 ? -8.096 9.949 -2.445 1.00 86.25 91 LEU A O 1
ATOM 713 N N . VAL A 1 92 ? -5.876 10.303 -2.289 1.00 86.31 92 VAL A N 1
ATOM 714 C CA . VAL A 1 92 ? -5.657 9.634 -1.017 1.00 86.31 92 VAL A CA 1
ATOM 715 C C . VAL A 1 92 ? -5.009 10.645 -0.086 1.00 86.31 92 VAL A C 1
ATOM 717 O O . VAL A 1 92 ? -4.072 11.323 -0.511 1.00 86.31 92 VAL A O 1
ATOM 720 N N . SER A 1 93 ? -5.527 10.751 1.136 1.00 85.81 93 SER A N 1
ATOM 721 C CA . SER A 1 93 ? -4.934 11.543 2.210 1.00 85.81 93 SER A CA 1
ATOM 722 C C . SER A 1 93 ? -4.177 10.673 3.211 1.00 85.81 93 SER A C 1
ATOM 724 O O . SER A 1 93 ? -4.485 9.493 3.383 1.00 85.81 93 SER A O 1
ATOM 726 N N . GLU A 1 94 ? -3.196 11.276 3.870 1.00 85.94 94 GLU A N 1
ATOM 727 C CA . GLU A 1 94 ? -2.407 10.678 4.945 1.00 85.94 94 GLU A CA 1
ATOM 728 C C . GLU A 1 94 ? -2.195 11.697 6.074 1.00 85.94 94 GLU A C 1
ATOM 730 O O . GLU A 1 94 ? -2.023 12.895 5.820 1.00 85.94 94 GLU A O 1
ATOM 735 N N . GLU A 1 95 ? -2.182 11.221 7.318 1.00 86.00 95 GLU A N 1
ATOM 736 C CA . GLU A 1 95 ? -2.086 12.054 8.523 1.00 86.00 95 GLU A CA 1
ATOM 737 C C . GLU A 1 95 ? -0.680 12.077 9.136 1.00 86.00 95 GLU A C 1
ATOM 739 O O . GLU A 1 95 ? -0.381 12.891 10.014 1.00 86.00 95 GLU A O 1
ATOM 744 N N . SER A 1 96 ? 0.221 11.222 8.645 1.00 86.88 96 SER A N 1
ATOM 745 C CA . SER A 1 96 ? 1.588 11.125 9.145 1.00 86.88 96 SER A CA 1
ATOM 746 C C . SER A 1 96 ? 2.622 10.826 8.059 1.00 86.88 96 SER A C 1
ATOM 748 O O . SER A 1 96 ? 2.334 10.329 6.968 1.00 86.88 96 SER A O 1
ATOM 750 N N . PHE A 1 97 ? 3.889 11.098 8.383 1.00 87.44 97 PHE A N 1
ATOM 751 C CA . PHE A 1 97 ? 5.024 10.741 7.531 1.00 87.44 97 PHE A CA 1
ATOM 752 C C . PHE A 1 97 ? 5.091 9.230 7.246 1.00 87.44 97 PHE A C 1
ATOM 754 O O . PHE A 1 97 ? 5.418 8.821 6.132 1.00 87.44 97 PHE A O 1
ATOM 761 N N . TRP A 1 98 ? 4.761 8.394 8.233 1.00 90.94 98 TRP A N 1
ATOM 762 C CA . TRP A 1 98 ? 4.802 6.941 8.083 1.00 90.94 98 TRP A CA 1
ATOM 763 C C . TRP A 1 98 ? 3.684 6.438 7.175 1.00 90.94 98 TRP A C 1
ATOM 765 O O . TRP A 1 98 ? 3.956 5.656 6.264 1.00 90.94 98 TRP A O 1
ATOM 775 N N . GLU A 1 99 ? 2.464 6.954 7.339 1.00 92.75 99 GLU A N 1
ATOM 776 C CA . GLU A 1 99 ? 1.358 6.701 6.409 1.00 92.75 99 GLU A CA 1
ATOM 777 C C . GLU A 1 99 ? 1.721 7.089 4.975 1.00 92.75 99 GLU A C 1
ATOM 779 O O . GLU A 1 99 ? 1.480 6.310 4.054 1.00 92.75 99 GLU A O 1
ATOM 784 N N . ARG A 1 100 ? 2.382 8.238 4.774 1.00 90.81 100 ARG A N 1
ATOM 785 C CA . ARG A 1 100 ? 2.879 8.644 3.451 1.00 90.81 100 ARG A CA 1
ATOM 786 C C . ARG A 1 100 ? 3.812 7.597 2.844 1.00 90.81 100 ARG A C 1
ATOM 788 O O . ARG A 1 100 ? 3.672 7.271 1.665 1.00 90.81 100 ARG A O 1
ATOM 795 N N . LEU A 1 101 ? 4.775 7.085 3.610 1.00 92.25 101 LEU A N 1
ATOM 796 C CA . LEU A 1 101 ? 5.719 6.084 3.105 1.00 92.25 101 LEU A CA 1
ATOM 797 C C . LEU A 1 101 ? 5.024 4.762 2.763 1.00 92.25 101 LEU A C 1
ATOM 799 O O . LEU A 1 101 ? 5.279 4.213 1.691 1.00 92.25 101 LEU A O 1
ATOM 803 N N . TYR A 1 102 ? 4.109 4.286 3.610 1.00 94.62 102 TYR A N 1
ATOM 804 C CA . TYR A 1 102 ? 3.304 3.098 3.311 1.00 94.62 102 TYR A CA 1
ATOM 805 C C . TYR A 1 102 ? 2.402 3.307 2.092 1.00 94.62 102 TYR A C 1
ATOM 807 O O . TYR A 1 102 ? 2.355 2.443 1.222 1.00 94.62 102 TYR A O 1
ATOM 815 N N . ARG A 1 103 ? 1.769 4.476 1.943 1.00 93.12 103 ARG A N 1
ATOM 816 C CA . ARG A 1 103 ? 0.992 4.832 0.747 1.00 93.12 103 ARG A CA 1
ATOM 817 C C . ARG A 1 103 ? 1.847 4.794 -0.519 1.00 93.12 103 ARG A C 1
ATOM 819 O O . ARG A 1 103 ? 1.389 4.320 -1.560 1.00 93.12 103 ARG A O 1
ATOM 826 N N . VAL A 1 104 ? 3.066 5.333 -0.476 1.00 93.19 104 VAL A N 1
ATOM 827 C CA . VAL A 1 104 ? 3.999 5.270 -1.613 1.00 93.19 104 VAL A CA 1
ATOM 828 C C . VAL A 1 104 ? 4.360 3.819 -1.908 1.00 93.19 104 VAL A C 1
ATOM 830 O O . VAL A 1 104 ? 4.271 3.405 -3.061 1.00 93.19 104 VAL A O 1
ATOM 833 N N . TRP A 1 105 ? 4.691 3.036 -0.882 1.00 94.44 105 TRP A N 1
ATOM 834 C CA . TRP A 1 105 ? 4.990 1.618 -1.044 1.00 94.44 105 TRP A CA 1
ATOM 835 C C . TRP A 1 105 ? 3.826 0.876 -1.688 1.00 94.44 105 TRP A C 1
ATOM 837 O O . TRP A 1 105 ? 4.019 0.246 -2.718 1.00 94.44 105 TRP A O 1
ATOM 847 N N . TRP A 1 106 ? 2.604 1.025 -1.189 1.00 92.75 106 TRP A N 1
ATOM 848 C CA . TRP A 1 106 ? 1.444 0.327 -1.738 1.00 92.75 106 TRP A CA 1
ATOM 849 C C . TRP A 1 106 ? 1.024 0.807 -3.122 1.00 92.75 106 TRP A C 1
ATOM 851 O O . TRP A 1 106 ? 0.418 0.047 -3.866 1.00 92.75 106 TRP A O 1
ATOM 861 N N . ASN A 1 107 ? 1.365 2.039 -3.503 1.00 91.44 107 ASN A N 1
ATOM 862 C CA . ASN A 1 107 ? 1.233 2.491 -4.888 1.00 91.44 107 ASN A CA 1
ATOM 863 C C . ASN A 1 107 ? 2.220 1.800 -5.827 1.00 91.44 107 ASN A C 1
ATOM 865 O O . ASN A 1 107 ? 1.876 1.553 -6.980 1.00 91.44 107 ASN A O 1
ATOM 869 N N . LEU A 1 108 ? 3.431 1.533 -5.346 1.00 92.25 108 LEU A N 1
ATOM 870 C CA . LEU A 1 108 ? 4.481 0.884 -6.120 1.00 92.25 108 LEU A CA 1
ATOM 871 C C . LEU A 1 108 ? 4.391 -0.639 -6.057 1.00 92.25 108 LEU A C 1
ATOM 873 O O . LEU A 1 108 ? 4.894 -1.287 -6.955 1.00 92.25 108 LEU A O 1
ATOM 877 N N . ASP A 1 109 ? 3.765 -1.216 -5.035 1.00 89.75 109 ASP A N 1
ATOM 878 C CA . ASP A 1 109 ? 3.658 -2.661 -4.868 1.00 89.75 109 ASP A CA 1
ATOM 879 C C . ASP A 1 109 ? 2.611 -3.236 -5.842 1.00 89.75 109 ASP A C 1
ATOM 881 O O . ASP A 1 109 ? 1.407 -3.018 -5.660 1.00 89.75 109 ASP A O 1
ATOM 885 N N . PRO A 1 110 ? 3.019 -3.945 -6.905 1.00 83.69 110 PRO A N 1
ATOM 886 C CA . PRO A 1 110 ? 2.095 -4.556 -7.861 1.00 83.69 110 PRO A CA 1
ATOM 887 C C . PRO A 1 110 ? 1.235 -5.688 -7.275 1.00 83.69 110 PRO A C 1
ATOM 889 O O . PRO A 1 110 ? 0.205 -5.998 -7.867 1.00 83.69 110 PRO A O 1
ATOM 892 N N . ASP A 1 111 ? 1.611 -6.296 -6.143 1.00 85.50 111 ASP A N 1
ATOM 893 C CA . ASP A 1 111 ? 0.820 -7.366 -5.512 1.00 85.50 111 ASP A CA 1
ATOM 894 C C . ASP A 1 111 ? -0.366 -6.794 -4.697 1.00 85.50 111 ASP A C 1
ATOM 896 O O . ASP A 1 111 ? -1.289 -7.517 -4.293 1.00 85.50 111 ASP A O 1
ATOM 900 N N . ILE A 1 112 ? -0.383 -5.471 -4.502 1.00 90.69 112 ILE A N 1
ATOM 901 C CA . ILE A 1 112 ? -1.525 -4.713 -3.990 1.00 90.69 112 ILE A CA 1
ATOM 902 C C . ILE A 1 112 ? -2.353 -4.225 -5.171 1.00 90.69 112 ILE A C 1
ATOM 904 O O . ILE A 1 112 ? -1.889 -3.448 -6.003 1.00 90.69 112 ILE A O 1
ATOM 908 N N . ALA A 1 113 ? -3.606 -4.654 -5.225 1.00 90.44 113 ALA A N 1
ATOM 909 C CA . ALA A 1 113 ? -4.521 -4.293 -6.298 1.00 90.44 113 ALA A CA 1
ATOM 910 C C . ALA A 1 113 ? -5.172 -2.928 -6.065 1.00 90.44 113 ALA A C 1
ATOM 912 O O . ALA A 1 113 ? -5.367 -2.150 -6.994 1.00 90.44 113 ALA A O 1
ATOM 913 N N . ASP A 1 114 ? -5.513 -2.655 -4.808 1.00 92.38 114 ASP A N 1
ATOM 914 C CA . ASP A 1 114 ? -6.242 -1.468 -4.390 1.00 92.38 114 ASP A CA 1
ATOM 915 C C . ASP A 1 114 ? -5.982 -1.206 -2.907 1.00 92.38 114 ASP A C 1
ATOM 917 O O . ASP A 1 114 ? -5.658 -2.127 -2.150 1.00 92.38 114 ASP A O 1
ATOM 921 N N . PHE A 1 115 ? -6.127 0.042 -2.484 1.00 93.94 115 PHE A N 1
ATOM 922 C CA . PHE A 1 115 ? -6.030 0.430 -1.083 1.00 93.94 115 PHE A CA 1
ATOM 923 C C . PHE A 1 115 ? -6.800 1.728 -0.820 1.00 93.94 115 PHE A C 1
ATOM 925 O O . PHE A 1 115 ? -7.088 2.512 -1.725 1.00 93.94 115 PHE A O 1
ATOM 932 N N . GLU A 1 116 ? -7.139 1.971 0.438 1.00 93.06 116 GLU A N 1
ATOM 933 C CA . GLU A 1 116 ? -7.721 3.227 0.888 1.00 93.06 116 GLU A CA 1
ATOM 934 C C . GLU A 1 116 ? -7.180 3.568 2.271 1.00 93.06 116 GLU A C 1
ATOM 936 O O . GLU A 1 116 ? -7.226 2.745 3.187 1.00 93.06 116 GLU A O 1
ATOM 941 N N . MET A 1 117 ? -6.653 4.784 2.401 1.00 93.12 117 MET A N 1
ATOM 942 C CA . MET A 1 117 ? -6.264 5.346 3.692 1.00 93.12 117 MET A CA 1
ATOM 943 C C . MET A 1 117 ? -7.515 5.833 4.408 1.00 93.12 117 MET A C 1
ATOM 945 O O . MET A 1 117 ? -8.404 6.386 3.756 1.00 93.12 117 MET A O 1
ATOM 949 N N . GLN A 1 118 ? -7.596 5.604 5.717 1.00 91.94 118 GLN A N 1
ATOM 950 C CA . GLN A 1 118 ? -8.729 5.998 6.562 1.00 91.94 118 GLN A CA 1
ATOM 951 C C . GLN A 1 118 ? -10.096 5.517 6.014 1.00 91.94 118 GLN A C 1
ATOM 953 O O . GLN A 1 118 ? -11.145 6.120 6.248 1.00 91.94 118 GLN A O 1
ATOM 958 N N . GLY A 1 119 ? -10.090 4.422 5.241 1.00 92.62 119 GLY A N 1
ATOM 959 C CA . GLY A 1 119 ? -11.233 3.955 4.449 1.00 92.62 119 GLY A CA 1
ATOM 960 C C . GLY A 1 119 ? -12.164 2.985 5.173 1.00 92.62 119 GLY A C 1
ATOM 961 O O . GLY A 1 119 ? -13.227 2.650 4.651 1.00 92.62 119 GLY A O 1
ATOM 962 N N . LEU A 1 120 ? -11.795 2.519 6.369 1.00 95.81 120 LEU A N 1
ATOM 963 C CA . LEU A 1 120 ? -12.555 1.524 7.123 1.00 95.81 120 LEU A CA 1
ATOM 964 C C . LEU A 1 120 ? -12.871 2.042 8.526 1.00 95.81 120 LEU A C 1
ATOM 966 O O . LEU A 1 120 ? -11.973 2.248 9.340 1.00 95.81 120 LEU A O 1
ATOM 970 N N . LYS A 1 121 ? -14.163 2.229 8.802 1.00 97.25 121 LYS A N 1
ATOM 971 C CA . LYS A 1 121 ? -14.684 2.635 10.109 1.00 97.25 121 LYS A CA 1
ATOM 972 C C . LYS A 1 121 ? -15.147 1.414 10.895 1.00 97.25 121 LYS A C 1
ATOM 974 O O . LYS A 1 121 ? -15.814 0.543 10.335 1.00 97.25 121 LYS A O 1
ATOM 979 N N . ILE A 1 122 ? -14.858 1.412 12.189 1.00 98.12 122 ILE A N 1
ATOM 980 C CA . ILE A 1 122 ? -15.336 0.451 13.177 1.00 98.12 122 ILE A CA 1
ATOM 981 C C . ILE A 1 122 ? -16.088 1.228 14.256 1.00 98.12 122 ILE A C 1
ATOM 983 O O . ILE A 1 122 ? -15.530 2.102 14.916 1.00 98.12 122 ILE A O 1
ATOM 987 N N . GLU A 1 123 ? -17.360 0.907 14.432 1.00 98.31 123 GLU A N 1
ATOM 988 C CA . GLU A 1 123 ? -18.192 1.394 15.530 1.00 98.31 123 GLU A CA 1
ATOM 989 C C . GLU A 1 123 ? -18.420 0.223 16.480 1.00 98.31 123 GLU A C 1
ATOM 991 O O . GLU A 1 123 ? -18.931 -0.812 16.056 1.00 98.31 123 GLU A O 1
ATOM 996 N N . MET A 1 124 ? -18.014 0.354 17.741 1.00 97.69 124 MET A N 1
ATOM 997 C CA . MET A 1 124 ? -18.083 -0.727 18.725 1.00 97.69 124 MET A CA 1
ATOM 998 C C . MET A 1 124 ? -18.710 -0.261 20.037 1.00 97.69 124 MET A C 1
ATOM 1000 O O . MET A 1 124 ? -18.575 0.899 20.429 1.00 97.69 124 MET A O 1
ATOM 1004 N N . VAL A 1 125 ? -19.384 -1.185 20.714 1.00 97.88 125 VAL A N 1
ATOM 1005 C CA . VAL A 1 125 ? -19.877 -1.041 22.086 1.00 97.88 125 VAL A CA 1
ATOM 1006 C C . VAL A 1 125 ? -19.030 -1.948 22.969 1.00 97.88 125 VAL A C 1
ATOM 1008 O O . VAL A 1 125 ? -18.914 -3.141 22.680 1.00 97.88 125 VAL A O 1
ATOM 1011 N N . THR A 1 126 ? -18.404 -1.400 24.006 1.00 95.56 126 THR A N 1
ATOM 1012 C CA . THR A 1 126 ? -17.610 -2.167 24.974 1.00 95.56 126 THR A CA 1
ATOM 1013 C C . THR A 1 126 ? -18.487 -2.816 26.053 1.00 95.56 126 THR A C 1
ATOM 1015 O O . THR A 1 126 ? -19.676 -2.519 26.159 1.00 95.56 126 THR A O 1
ATOM 1018 N N . GLU A 1 127 ? -17.935 -3.758 26.826 1.00 95.75 127 GLU A N 1
ATOM 1019 C CA . GLU A 1 127 ? -18.647 -4.478 27.905 1.00 95.75 127 GLU A CA 1
ATOM 1020 C C . GLU A 1 127 ? -19.226 -3.535 28.978 1.00 95.75 127 GLU A C 1
ATOM 1022 O O . GLU A 1 127 ? -20.272 -3.824 29.549 1.00 95.75 127 GLU A O 1
ATOM 1027 N N . ASP A 1 128 ? -18.600 -2.378 29.203 1.00 94.44 128 ASP A N 1
ATOM 1028 C CA . ASP A 1 128 ? -19.085 -1.308 30.090 1.00 94.44 128 ASP A CA 1
ATOM 1029 C C . ASP A 1 128 ? -20.201 -0.438 29.467 1.00 94.44 128 ASP A C 1
ATOM 1031 O O . ASP A 1 128 ? -20.666 0.519 30.083 1.00 94.44 128 ASP A O 1
ATOM 1035 N N . GLY A 1 129 ? -20.623 -0.735 28.234 1.00 95.25 129 GLY A N 1
ATOM 1036 C CA . GLY A 1 129 ? -21.624 0.026 27.485 1.00 95.25 129 GLY A CA 1
ATOM 1037 C C . GLY A 1 129 ? -21.082 1.252 26.740 1.00 95.25 129 GLY A C 1
ATOM 1038 O O . GLY A 1 129 ? -21.854 1.925 26.048 1.00 95.25 129 GLY A O 1
ATOM 1039 N N . THR A 1 130 ? -19.779 1.549 26.821 1.00 96.12 130 THR A N 1
ATOM 1040 C CA . THR A 1 130 ? -19.181 2.701 26.131 1.00 96.12 130 THR A CA 1
ATOM 1041 C C . THR A 1 130 ? -19.205 2.504 24.612 1.00 96.12 130 THR A C 1
ATOM 1043 O O . THR A 1 130 ? -18.786 1.477 24.079 1.00 96.12 130 THR A O 1
ATOM 1046 N N . LYS A 1 131 ? -19.675 3.518 23.875 1.00 97.06 131 LYS A N 1
ATOM 1047 C CA . LYS A 1 131 ? -19.618 3.539 22.406 1.00 97.06 131 LYS A CA 1
ATOM 1048 C C . LYS A 1 131 ? -18.307 4.165 21.946 1.00 97.06 131 LYS A C 1
ATOM 1050 O O . LYS A 1 131 ? -17.984 5.280 22.348 1.00 97.06 131 LYS A O 1
ATOM 1055 N N . ARG A 1 132 ? -17.575 3.477 21.071 1.00 96.00 132 ARG A N 1
ATOM 1056 C CA . ARG A 1 132 ? -16.333 3.968 20.461 1.00 96.00 132 ARG A CA 1
ATOM 1057 C C . ARG A 1 132 ? -16.433 3.916 18.942 1.00 96.00 132 ARG A C 1
ATOM 1059 O O . ARG A 1 132 ? -16.922 2.937 18.379 1.00 96.00 132 ARG A O 1
ATOM 1066 N N . THR A 1 133 ? -15.910 4.950 18.293 1.00 96.50 133 THR A N 1
ATOM 1067 C CA . THR A 1 133 ? -15.713 4.989 16.842 1.00 96.50 133 THR A CA 1
ATOM 1068 C C . THR A 1 133 ? -14.226 5.060 16.566 1.00 96.50 133 THR A C 1
ATOM 1070 O O . THR A 1 133 ? -13.525 5.900 17.123 1.00 96.50 133 THR A O 1
ATOM 1073 N N . TYR A 1 134 ? -13.753 4.187 15.692 1.00 95.38 134 TYR A N 1
ATOM 1074 C CA . TYR A 1 134 ? -12.356 4.085 15.312 1.00 95.38 134 TYR A CA 1
ATOM 1075 C C . TYR A 1 134 ? -12.256 3.952 13.791 1.00 95.38 134 TYR A C 1
ATOM 1077 O O . TYR A 1 134 ? -13.110 3.333 13.156 1.00 95.38 134 TYR A O 1
ATOM 1085 N N . THR A 1 135 ? -11.251 4.582 13.191 1.00 95.00 135 THR A N 1
ATOM 1086 C CA . THR A 1 135 ? -10.950 4.450 11.761 1.00 95.00 135 THR A CA 1
ATOM 1087 C C . THR A 1 135 ? -9.566 3.841 11.643 1.00 95.00 135 THR A C 1
ATOM 1089 O O . THR A 1 135 ? -8.643 4.309 12.296 1.00 95.00 135 THR A O 1
ATOM 1092 N N . VAL A 1 136 ? -9.454 2.772 10.860 1.00 95.19 136 VAL A N 1
ATOM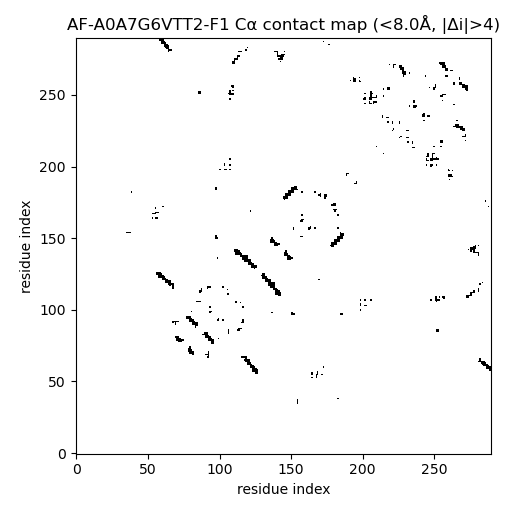 1093 C CA . VAL A 1 136 ? -8.177 2.096 10.623 1.00 95.19 136 VAL A CA 1
ATOM 1094 C C . VAL A 1 136 ? -7.362 2.906 9.622 1.00 95.19 136 VAL A C 1
ATOM 1096 O O . VAL A 1 136 ? -7.918 3.332 8.603 1.00 95.19 136 VAL A O 1
ATOM 1099 N N . ASP A 1 137 ? -6.053 3.034 9.857 1.00 94.88 137 ASP A N 1
ATOM 1100 C CA . ASP A 1 137 ? -5.186 3.860 9.011 1.00 94.88 137 ASP A CA 1
ATOM 1101 C C . ASP A 1 137 ? -5.221 3.466 7.533 1.00 94.88 137 ASP A C 1
ATOM 1103 O O . ASP A 1 137 ? -5.239 4.332 6.656 1.00 94.88 137 ASP A O 1
ATOM 1107 N N . ALA A 1 138 ? -5.291 2.167 7.231 1.00 95.56 138 ALA A N 1
ATOM 1108 C CA . ALA A 1 138 ? -5.487 1.704 5.865 1.00 95.56 138 ALA A CA 1
ATOM 1109 C C . ALA A 1 138 ? -6.220 0.368 5.739 1.00 95.56 138 ALA A C 1
ATOM 1111 O O . ALA A 1 138 ? -6.114 -0.529 6.577 1.00 95.56 138 ALA A O 1
ATOM 1112 N N . VAL A 1 139 ? -6.888 0.199 4.601 1.00 96.06 139 VAL A N 1
ATOM 1113 C CA . VAL A 1 139 ? -7.440 -1.069 4.115 1.00 96.06 139 VAL A CA 1
ATOM 1114 C C . VAL A 1 139 ? -6.926 -1.331 2.702 1.00 96.06 139 VAL A C 1
ATOM 1116 O O . VAL A 1 139 ? -6.818 -0.411 1.898 1.00 96.06 139 VAL A O 1
ATOM 1119 N N . LEU A 1 140 ? -6.570 -2.576 2.394 1.00 95.19 140 LEU A N 1
ATOM 1120 C CA . LEU A 1 140 ? -5.929 -2.959 1.137 1.00 95.19 140 LEU A CA 1
ATOM 1121 C C . LEU A 1 140 ? -6.418 -4.309 0.612 1.00 95.19 140 LEU A C 1
ATOM 1123 O O . LEU A 1 140 ? -6.640 -5.249 1.376 1.00 95.19 140 LEU A O 1
ATOM 1127 N N . ALA A 1 141 ? -6.545 -4.403 -0.709 1.00 94.06 141 ALA A N 1
ATOM 1128 C CA . ALA A 1 141 ? -6.753 -5.643 -1.444 1.00 94.06 141 ALA A CA 1
ATOM 1129 C C . ALA A 1 141 ? -5.388 -6.186 -1.888 1.00 94.06 141 ALA A C 1
ATOM 1131 O O . ALA A 1 141 ? -4.757 -5.644 -2.794 1.00 94.06 141 ALA A O 1
ATOM 1132 N N . HIS A 1 142 ? -4.924 -7.255 -1.245 1.00 91.19 142 HIS A N 1
ATOM 1133 C CA . HIS A 1 142 ? -3.597 -7.831 -1.471 1.00 91.19 142 HIS A CA 1
ATOM 1134 C C . HIS A 1 142 ? -3.708 -9.349 -1.599 1.00 91.19 142 HIS A C 1
ATOM 1136 O O . HIS A 1 142 ? -4.152 -10.026 -0.666 1.00 91.19 142 HIS A O 1
ATOM 1142 N N . GLY A 1 143 ? -3.302 -9.882 -2.756 1.00 83.44 143 GLY A N 1
ATOM 1143 C CA . GLY A 1 143 ? -3.321 -11.325 -3.021 1.00 83.44 143 GLY A CA 1
ATOM 1144 C C . GLY A 1 143 ? -4.725 -11.930 -2.926 1.00 83.44 143 GLY A C 1
ATOM 1145 O O . GLY A 1 143 ? -4.903 -13.001 -2.352 1.00 83.44 143 GLY A O 1
ATOM 1146 N N . GLY A 1 144 ? -5.741 -11.198 -3.395 1.00 85.94 144 GLY A N 1
ATOM 1147 C CA . GLY A 1 144 ? -7.144 -11.623 -3.358 1.00 85.94 144 GLY A CA 1
ATOM 1148 C C . GLY A 1 144 ? -7.823 -11.558 -1.987 1.00 85.94 144 GLY A C 1
ATOM 1149 O O . GLY A 1 144 ? -8.975 -11.962 -1.857 1.00 85.94 144 GLY A O 1
ATOM 1150 N N . ARG A 1 145 ? -7.144 -11.040 -0.958 1.00 91.94 145 ARG A N 1
ATOM 1151 C CA . ARG A 1 145 ? -7.688 -10.889 0.399 1.00 91.94 145 ARG A CA 1
ATOM 1152 C C . ARG A 1 145 ? -7.744 -9.423 0.803 1.00 91.94 145 ARG A C 1
ATOM 1154 O O . ARG A 1 145 ? -6.918 -8.622 0.366 1.00 91.94 145 ARG A O 1
ATOM 1161 N N . ILE A 1 146 ? -8.690 -9.095 1.679 1.00 95.62 146 ILE A N 1
ATOM 1162 C CA . ILE A 1 146 ? -8.733 -7.790 2.338 1.00 95.62 146 ILE A CA 1
ATOM 1163 C C . ILE A 1 146 ? -7.822 -7.852 3.561 1.00 95.62 146 ILE A C 1
ATOM 1165 O O . ILE A 1 146 ? -7.916 -8.764 4.388 1.00 95.62 146 ILE A O 1
ATOM 1169 N N . LYS A 1 147 ?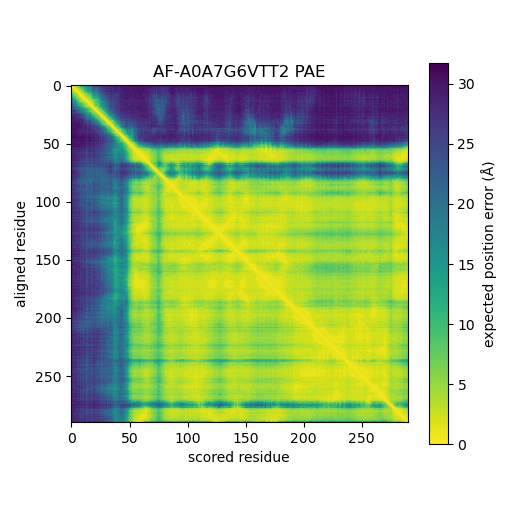 -6.938 -6.870 3.679 1.00 96.69 147 LYS A N 1
ATOM 1170 C CA . LYS A 1 147 ? -6.097 -6.658 4.851 1.00 96.69 147 LYS A CA 1
ATOM 1171 C C . LYS A 1 147 ? -6.320 -5.238 5.361 1.00 96.69 147 LYS A C 1
ATOM 1173 O O . LYS A 1 147 ? -6.581 -4.335 4.574 1.00 96.69 147 LYS A O 1
ATOM 1178 N N . ALA A 1 148 ? -6.202 -5.036 6.662 1.00 97.44 148 ALA A N 1
ATOM 1179 C CA . ALA A 1 148 ? -6.218 -3.721 7.288 1.00 97.44 148 ALA A CA 1
ATOM 1180 C C . ALA A 1 148 ? -4.910 -3.494 8.056 1.00 97.44 148 ALA A C 1
ATOM 1182 O O . ALA A 1 148 ? -4.243 -4.450 8.480 1.00 97.44 148 ALA A O 1
ATOM 1183 N N . ARG A 1 149 ? -4.500 -2.234 8.163 1.00 97.00 149 ARG A N 1
ATOM 1184 C CA . ARG A 1 149 ? -3.226 -1.819 8.749 1.00 97.00 149 ARG A CA 1
ATOM 1185 C C . ARG A 1 149 ? -3.450 -0.630 9.656 1.00 97.00 149 ARG A C 1
ATOM 1187 O O . ARG A 1 149 ? -4.033 0.352 9.220 1.00 97.00 149 ARG A O 1
ATOM 1194 N N . GLU A 1 150 ? -2.932 -0.735 10.868 1.00 96.56 150 GLU A N 1
ATOM 1195 C CA . GLU A 1 150 ? -2.698 0.423 11.725 1.00 96.56 150 GLU A CA 1
ATOM 1196 C C . GLU A 1 150 ? -1.221 0.791 11.622 1.00 96.56 150 GLU A C 1
ATOM 1198 O O . GLU A 1 150 ? -0.372 -0.093 11.714 1.00 96.56 150 GLU A O 1
ATOM 1203 N N . ILE A 1 151 ? -0.901 2.063 11.417 1.00 95.00 151 ILE A N 1
ATOM 1204 C CA . ILE A 1 151 ? 0.453 2.547 11.169 1.00 95.00 151 ILE A CA 1
ATOM 1205 C C . ILE A 1 151 ? 0.884 3.420 12.344 1.00 95.00 151 ILE A C 1
ATOM 1207 O O . ILE A 1 151 ? 0.307 4.467 12.622 1.00 95.00 151 ILE A O 1
ATOM 1211 N N . LYS A 1 152 ? 1.959 3.023 13.027 1.00 91.62 152 LYS A N 1
ATOM 1212 C CA . LYS A 1 152 ? 2.568 3.826 14.098 1.00 91.62 152 LYS A CA 1
ATOM 1213 C C . LYS A 1 152 ? 4.024 4.140 13.803 1.00 91.62 152 LYS A C 1
ATOM 1215 O O . LYS A 1 152 ? 4.691 3.451 13.038 1.00 91.62 152 LYS A O 1
ATOM 1220 N N . ALA A 1 153 ? 4.545 5.190 14.432 1.00 88.56 153 ALA A N 1
ATOM 1221 C CA . ALA A 1 153 ? 5.960 5.523 14.301 1.00 88.56 153 ALA A CA 1
ATOM 1222 C C . ALA A 1 153 ? 6.858 4.403 14.847 1.00 88.56 153 ALA A C 1
ATOM 1224 O O . ALA A 1 153 ? 7.815 3.996 14.195 1.00 88.56 153 ALA A O 1
ATOM 1225 N N . SER A 1 154 ? 6.492 3.860 16.005 1.00 88.50 154 SER A N 1
ATOM 1226 C CA . SER A 1 154 ? 7.232 2.837 16.740 1.00 88.50 154 SER A CA 1
ATOM 1227 C C . SER A 1 154 ? 6.272 1.870 17.436 1.00 88.50 154 SER A C 1
ATOM 1229 O O . SER A 1 154 ? 5.081 2.154 17.593 1.00 88.50 154 SER A O 1
ATOM 1231 N N . GLY A 1 155 ? 6.807 0.735 17.894 1.00 85.62 155 GLY A N 1
ATOM 1232 C CA . GLY A 1 155 ? 6.046 -0.253 18.661 1.00 85.62 155 GLY A CA 1
ATOM 1233 C C . GLY A 1 155 ? 5.549 0.266 20.014 1.00 85.62 155 GLY A C 1
ATOM 1234 O O . GLY A 1 155 ? 4.503 -0.174 20.471 1.00 85.62 155 GLY A O 1
ATOM 1235 N N . SER A 1 156 ? 6.226 1.245 20.627 1.00 86.38 156 SER A N 1
ATOM 1236 C CA . SER A 1 156 ? 5.835 1.790 21.938 1.00 86.38 156 SER A CA 1
ATOM 1237 C C . SER A 1 156 ? 4.420 2.375 21.946 1.00 86.38 156 SER A C 1
ATOM 1239 O O . SER A 1 156 ? 3.698 2.197 22.919 1.00 86.38 156 SER A O 1
ATOM 1241 N N . HIS A 1 157 ? 3.984 2.985 20.840 1.00 83.12 157 HIS A N 1
ATOM 1242 C CA . HIS A 1 157 ? 2.616 3.497 20.704 1.00 83.12 157 HIS A CA 1
ATOM 1243 C C . HIS A 1 157 ? 1.552 2.392 20.737 1.00 83.12 157 HIS A C 1
ATOM 1245 O O . HIS A 1 157 ? 0.414 2.646 21.111 1.00 83.12 157 HIS A O 1
ATOM 1251 N N . LEU A 1 158 ? 1.908 1.161 20.357 1.00 86.31 158 LEU A N 1
ATOM 1252 C CA . LEU A 1 158 ? 1.006 0.005 20.400 1.00 86.31 158 LEU A CA 1
ATOM 1253 C C . LEU A 1 158 ? 0.919 -0.621 21.800 1.00 86.31 158 LEU A C 1
ATOM 1255 O O . LEU A 1 158 ? 0.039 -1.445 22.040 1.00 86.31 158 LEU A O 1
ATOM 1259 N N . LEU A 1 159 ? 1.829 -0.252 22.708 1.00 86.00 159 LEU A N 1
ATOM 1260 C CA . LEU A 1 159 ? 1.891 -0.773 24.076 1.00 86.00 159 LEU A CA 1
ATOM 1261 C C . LEU A 1 159 ? 1.104 0.080 25.077 1.00 86.00 159 LEU A C 1
ATOM 1263 O O . LEU A 1 159 ? 0.848 -0.383 26.188 1.00 86.00 159 LEU A O 1
ATOM 1267 N N . GLU A 1 160 ? 0.698 1.295 24.699 1.00 88.31 160 GLU A N 1
ATOM 1268 C CA . GLU A 1 160 ? -0.183 2.133 25.517 1.00 88.31 160 GLU A CA 1
ATOM 1269 C C . GLU A 1 160 ? -1.486 1.368 25.827 1.00 88.31 160 GLU A C 1
ATOM 1271 O O . GLU A 1 160 ? -2.091 0.836 24.893 1.00 88.31 160 GLU A O 1
ATOM 1276 N N . PRO A 1 161 ? -1.943 1.279 27.095 1.00 88.31 161 PRO A N 1
ATOM 1277 C CA . PRO A 1 161 ? -3.024 0.366 27.485 1.00 88.31 161 PRO A CA 1
ATOM 1278 C C . PRO A 1 161 ? -4.308 0.499 26.654 1.00 88.31 161 PRO A C 1
ATOM 1280 O O . PRO A 1 161 ? -4.840 -0.506 26.175 1.00 88.31 161 PRO A O 1
ATOM 1283 N N . ASP A 1 162 ? -4.766 1.731 26.422 1.00 88.88 162 ASP A N 1
ATOM 1284 C CA . ASP A 1 162 ? -5.970 2.001 25.629 1.00 88.88 162 ASP A CA 1
ATOM 1285 C C . ASP A 1 162 ? -5.789 1.625 24.156 1.00 88.88 162 ASP A C 1
ATOM 1287 O O . ASP A 1 162 ? -6.677 1.011 23.556 1.00 88.88 162 ASP A O 1
ATOM 1291 N N . THR A 1 163 ? -4.626 1.939 23.580 1.00 89.88 163 THR A N 1
ATOM 1292 C CA . THR A 1 163 ? -4.286 1.572 22.201 1.00 89.88 163 THR A CA 1
ATOM 1293 C C . THR A 1 163 ? -4.199 0.060 22.059 1.00 89.88 163 THR A C 1
ATOM 1295 O O . THR A 1 163 ? -4.782 -0.510 21.138 1.00 89.88 163 THR A O 1
ATOM 1298 N N . ARG A 1 164 ? -3.543 -0.623 22.999 1.00 91.00 164 ARG A N 1
ATOM 1299 C CA . ARG A 1 164 ? -3.417 -2.082 23.006 1.00 91.00 164 ARG A CA 1
ATOM 1300 C C . ARG A 1 164 ? -4.788 -2.755 23.040 1.00 91.00 164 ARG A C 1
ATOM 1302 O O . ARG A 1 164 ? -5.047 -3.639 22.224 1.00 91.00 164 ARG A O 1
ATOM 1309 N N . GLN A 1 165 ? -5.685 -2.314 23.925 1.00 93.38 165 GLN A N 1
ATOM 1310 C CA . GLN A 1 165 ? -7.048 -2.849 23.996 1.00 93.38 165 GLN A CA 1
ATOM 1311 C C . GLN A 1 165 ? -7.839 -2.569 22.709 1.00 93.38 165 GLN A C 1
ATOM 1313 O O . GLN A 1 165 ? -8.545 -3.449 22.210 1.00 93.38 165 GLN A O 1
ATOM 1318 N N . LEU A 1 166 ? -7.690 -1.372 22.129 1.00 94.25 166 LEU A N 1
ATOM 1319 C CA . LEU A 1 166 ? -8.300 -1.025 20.846 1.00 94.25 166 LEU A CA 1
ATOM 1320 C C . LEU A 1 166 ? -7.811 -1.938 19.711 1.00 94.25 166 LEU A C 1
ATOM 1322 O O . LEU A 1 166 ? -8.628 -2.392 18.909 1.00 94.25 166 LEU A O 1
ATOM 1326 N N . MET A 1 167 ? -6.511 -2.245 19.655 1.00 95.19 167 MET A N 1
ATOM 1327 C CA . MET A 1 167 ? -5.930 -3.150 18.656 1.00 95.19 167 MET A CA 1
ATOM 1328 C C . MET A 1 167 ? -6.452 -4.581 18.817 1.00 95.19 167 MET A C 1
ATOM 1330 O O . MET A 1 167 ? -6.755 -5.232 17.818 1.00 95.19 167 MET A O 1
ATOM 1334 N N . ILE A 1 168 ? -6.610 -5.059 20.055 1.00 95.19 168 ILE A N 1
ATOM 1335 C CA . ILE A 1 168 ? -7.165 -6.389 20.357 1.00 95.19 168 ILE A CA 1
ATOM 1336 C C . ILE A 1 168 ? -8.620 -6.487 19.889 1.00 95.19 168 ILE A C 1
ATOM 1338 O O . ILE A 1 168 ? -8.964 -7.410 19.151 1.00 95.19 168 ILE A O 1
ATOM 1342 N N . ASN A 1 169 ? -9.460 -5.509 20.248 1.00 96.00 169 ASN A N 1
ATOM 1343 C CA . ASN A 1 169 ? -10.852 -5.464 19.791 1.00 96.00 169 ASN A CA 1
ATOM 1344 C C . ASN A 1 169 ? -10.937 -5.385 18.264 1.00 96.00 169 ASN A C 1
ATOM 1346 O O . ASN A 1 169 ? -11.702 -6.119 17.646 1.00 96.00 169 ASN A O 1
ATOM 1350 N N . THR A 1 170 ? -10.129 -4.516 17.654 1.00 96.75 170 THR A N 1
ATOM 1351 C CA . THR A 1 170 ? -10.071 -4.342 16.198 1.00 96.75 170 THR A CA 1
ATOM 1352 C C . THR A 1 170 ? -9.688 -5.640 15.499 1.00 96.75 170 THR A C 1
ATOM 1354 O O . THR A 1 170 ? -10.348 -6.029 14.539 1.00 96.75 170 THR A O 1
ATOM 1357 N N . SER A 1 171 ? -8.654 -6.327 15.990 1.00 97.19 171 SER A N 1
ATOM 1358 C CA . SER A 1 171 ? -8.199 -7.603 15.439 1.00 97.19 171 SER A CA 1
ATOM 1359 C C . SER A 1 171 ? -9.311 -8.652 15.468 1.00 97.19 171 SER A C 1
ATOM 1361 O O . SER A 1 171 ? -9.612 -9.246 14.435 1.00 97.19 171 SER A O 1
ATOM 1363 N N . ASP A 1 172 ? -9.983 -8.820 16.614 1.00 97.25 172 ASP A N 1
ATOM 1364 C CA . ASP A 1 172 ? -11.077 -9.788 16.773 1.00 97.25 172 ASP A CA 1
ATOM 1365 C C . ASP A 1 172 ? -12.284 -9.461 15.872 1.00 97.25 172 ASP A C 1
ATOM 1367 O O . ASP A 1 172 ? -12.785 -10.329 15.152 1.00 97.25 172 ASP A O 1
ATOM 1371 N N . ILE A 1 173 ? -12.713 -8.194 15.831 1.00 97.81 173 ILE A N 1
ATOM 1372 C CA . ILE A 1 173 ? -13.827 -7.740 14.981 1.00 97.81 173 ILE A CA 1
ATOM 1373 C C . ILE A 1 173 ? -13.509 -7.957 13.493 1.00 97.81 173 ILE A C 1
ATOM 1375 O O . ILE A 1 173 ? -14.353 -8.446 12.738 1.00 97.81 173 ILE A O 1
ATOM 1379 N N . LEU A 1 174 ? -12.300 -7.603 13.046 1.00 97.81 174 LEU A N 1
ATOM 1380 C CA . LEU A 1 174 ? -11.898 -7.745 11.644 1.00 97.81 174 LEU A CA 1
ATOM 1381 C C . LEU A 1 174 ? -11.684 -9.210 11.248 1.00 97.81 174 LEU A C 1
ATOM 1383 O O . LEU A 1 174 ? -12.081 -9.596 10.145 1.00 97.81 174 LEU A O 1
ATOM 1387 N N . ALA A 1 175 ? -11.154 -10.045 12.144 1.00 96.94 175 ALA A N 1
ATOM 1388 C CA . ALA A 1 175 ? -11.020 -11.480 11.913 1.00 96.94 175 ALA A CA 1
ATOM 1389 C C . ALA A 1 175 ? -12.385 -12.140 11.662 1.00 96.94 175 ALA A C 1
ATOM 1391 O O . ALA A 1 175 ? -12.523 -12.920 10.718 1.00 96.94 175 ALA A O 1
ATOM 1392 N N . ARG A 1 176 ? -13.428 -11.749 12.411 1.00 96.25 176 ARG A N 1
ATOM 1393 C CA . ARG A 1 176 ? -14.819 -12.199 12.181 1.00 96.25 176 ARG A CA 1
ATOM 1394 C C . ARG A 1 176 ? -15.376 -11.786 10.816 1.00 96.25 176 ARG A C 1
ATOM 1396 O O . ARG A 1 176 ? -16.274 -12.442 10.295 1.00 96.25 176 ARG A O 1
ATOM 1403 N N . ALA A 1 177 ? -14.838 -10.727 10.216 1.00 95.38 177 ALA A N 1
ATOM 1404 C CA . ALA A 1 177 ? -15.167 -10.297 8.860 1.00 95.38 177 ALA A CA 1
ATOM 1405 C C . ALA A 1 177 ? -14.307 -10.965 7.769 1.00 95.38 177 ALA A C 1
ATOM 1407 O O . ALA A 1 177 ? -14.485 -10.652 6.590 1.00 95.38 177 ALA A O 1
ATOM 1408 N N . GLY A 1 178 ? -13.359 -11.835 8.136 1.00 95.75 178 GLY A N 1
ATOM 1409 C CA . GLY A 1 178 ? -12.367 -12.394 7.214 1.00 95.75 178 GLY A CA 1
ATOM 1410 C C . GLY A 1 178 ? -11.320 -11.375 6.743 1.00 95.75 178 GLY A C 1
ATOM 1411 O O . GLY A 1 178 ? -10.721 -11.559 5.683 1.00 95.75 178 GLY A O 1
ATOM 1412 N N . ILE A 1 179 ? -11.113 -10.286 7.492 1.00 97.38 179 ILE A N 1
ATOM 1413 C CA . ILE A 1 179 ? -10.156 -9.220 7.174 1.00 97.38 179 ILE A CA 1
ATOM 1414 C C . ILE A 1 179 ? -8.912 -9.397 8.046 1.00 97.38 179 ILE A C 1
ATOM 1416 O O . ILE A 1 179 ? -8.983 -9.340 9.271 1.00 97.38 179 ILE A O 1
ATOM 1420 N N . GLY A 1 180 ? -7.748 -9.576 7.418 1.00 96.62 180 GLY A N 1
ATOM 1421 C CA . GLY A 1 180 ? -6.488 -9.714 8.152 1.00 96.62 180 GLY A CA 1
ATOM 1422 C C . GLY A 1 180 ? -6.004 -8.372 8.697 1.00 96.62 180 GLY A C 1
ATOM 1423 O O . GLY A 1 180 ? -5.682 -7.482 7.912 1.00 96.62 180 GLY A O 1
ATOM 1424 N N . PHE A 1 181 ? -5.899 -8.227 10.015 1.00 97.31 181 PHE A N 1
ATOM 1425 C CA . PHE A 1 181 ? -5.403 -7.009 10.657 1.00 97.31 181 PHE A CA 1
ATOM 1426 C C . PHE A 1 181 ? -3.935 -7.145 11.066 1.00 97.31 181 PHE A C 1
ATOM 1428 O O . PHE A 1 181 ? -3.508 -8.190 11.552 1.00 97.31 181 PHE A O 1
ATOM 1435 N N . THR A 1 182 ? -3.135 -6.104 10.842 1.00 95.44 182 THR A N 1
ATOM 1436 C CA . THR A 1 182 ? -1.730 -6.091 11.274 1.00 95.44 182 THR A CA 1
ATOM 1437 C C . THR A 1 182 ? -1.304 -4.661 11.589 1.00 95.44 182 THR A C 1
ATOM 1439 O O . THR A 1 182 ? -1.247 -3.844 10.667 1.00 95.44 182 THR A O 1
ATOM 1442 N N . PRO A 1 183 ? -0.982 -4.337 12.847 1.00 93.56 183 PRO A N 1
ATOM 1443 C CA . PRO A 1 183 ? -0.267 -3.112 13.159 1.00 93.56 183 PRO A CA 1
ATOM 1444 C C . PRO A 1 183 ? 1.133 -3.154 12.546 1.00 93.56 183 PRO A C 1
ATOM 1446 O O . PRO A 1 183 ? 1.825 -4.169 12.616 1.00 93.56 183 PRO A O 1
ATOM 1449 N N . VAL A 1 184 ? 1.545 -2.060 11.926 1.00 93.81 184 VAL A N 1
ATOM 1450 C CA . VAL A 1 184 ? 2.856 -1.896 11.304 1.00 93.81 184 VAL A CA 1
ATOM 1451 C C . VAL A 1 184 ? 3.515 -0.636 11.837 1.00 93.81 184 VAL A C 1
ATOM 1453 O O . VAL A 1 184 ? 2.851 0.317 12.249 1.00 93.81 184 VAL A O 1
ATOM 1456 N N . THR A 1 185 ? 4.843 -0.632 11.845 1.00 92.62 185 THR A N 1
ATOM 1457 C CA . THR A 1 185 ? 5.623 0.479 12.389 1.00 92.62 185 THR A CA 1
ATOM 1458 C C . THR A 1 185 ? 6.536 1.096 11.336 1.00 92.62 185 THR A C 1
ATOM 1460 O O . THR A 1 185 ? 6.753 0.523 10.261 1.00 92.62 185 THR A O 1
ATOM 1463 N N . GLY A 1 186 ? 7.097 2.266 11.647 1.00 87.25 186 GLY A N 1
ATOM 1464 C CA . GLY A 1 186 ? 8.166 2.878 10.859 1.00 87.25 186 GLY A CA 1
ATOM 1465 C C . GLY A 1 186 ? 9.465 2.066 10.858 1.00 87.25 186 GLY A C 1
ATOM 1466 O O . GLY A 1 186 ? 10.260 2.201 9.930 1.00 87.25 186 GLY A O 1
ATOM 1467 N N . ASN A 1 187 ? 9.668 1.173 11.835 1.00 87.25 187 ASN A N 1
ATOM 1468 C CA . ASN A 1 187 ? 10.901 0.390 11.969 1.00 87.25 187 ASN A CA 1
ATOM 1469 C C . ASN A 1 187 ? 11.192 -0.452 10.724 1.00 87.25 187 ASN A C 1
ATOM 1471 O O . ASN A 1 187 ? 12.311 -0.415 10.228 1.00 87.25 187 ASN A O 1
ATOM 1475 N N . ALA A 1 188 ? 10.175 -1.090 10.134 1.00 78.06 188 ALA A N 1
ATOM 1476 C CA . ALA A 1 188 ? 10.343 -1.875 8.907 1.00 78.06 188 ALA A CA 1
ATOM 1477 C C . ALA A 1 188 ? 10.907 -1.051 7.728 1.00 78.06 188 ALA A C 1
ATOM 1479 O O . ALA A 1 188 ? 11.566 -1.588 6.837 1.00 78.06 188 ALA A O 1
ATOM 1480 N N . LEU A 1 189 ? 10.654 0.262 7.716 1.00 86.94 189 LEU A N 1
ATOM 1481 C CA . LEU A 1 189 ? 11.163 1.194 6.709 1.00 86.94 189 LEU A CA 1
ATOM 1482 C C . LEU A 1 189 ? 12.552 1.736 7.080 1.00 86.94 189 LEU A C 1
ATOM 1484 O O . LEU A 1 189 ? 13.363 1.994 6.194 1.00 86.94 189 LEU A O 1
ATOM 1488 N N . LEU A 1 190 ? 12.829 1.905 8.376 1.00 85.88 190 LEU A N 1
ATOM 1489 C CA . LEU A 1 190 ? 14.115 2.384 8.892 1.00 85.88 190 LEU A CA 1
ATOM 1490 C C . LEU A 1 190 ? 15.212 1.316 8.825 1.00 85.88 190 LEU A C 1
ATOM 1492 O O . LEU A 1 190 ? 16.349 1.625 8.474 1.00 85.88 190 LEU A O 1
ATOM 1496 N N . GLU A 1 191 ? 14.870 0.065 9.123 1.00 89.19 191 GLU A N 1
ATOM 1497 C CA . GLU A 1 191 ? 15.788 -1.079 9.101 1.00 89.19 191 GLU A CA 1
ATOM 1498 C C . GLU A 1 191 ? 16.221 -1.436 7.673 1.00 89.19 191 GLU A C 1
ATOM 1500 O O . GLU A 1 191 ? 17.305 -1.977 7.460 1.00 89.19 191 GLU A O 1
ATOM 1505 N N . ASN A 1 192 ? 15.417 -1.067 6.670 1.00 90.94 192 ASN A N 1
ATOM 1506 C CA . ASN A 1 192 ? 15.740 -1.265 5.266 1.00 90.94 192 ASN A CA 1
ATOM 1507 C C . ASN A 1 192 ? 15.961 0.070 4.537 1.00 90.94 192 ASN A C 1
ATOM 1509 O O . ASN A 1 192 ? 15.094 0.591 3.831 1.00 90.94 192 ASN A O 1
ATOM 1513 N N . ARG A 1 193 ? 17.191 0.590 4.633 1.00 92.00 193 ARG A N 1
ATOM 1514 C CA . ARG A 1 193 ? 17.613 1.810 3.918 1.00 92.00 193 ARG A CA 1
ATOM 1515 C C . ARG A 1 193 ? 17.355 1.732 2.409 1.00 92.00 193 ARG A C 1
ATOM 1517 O O . ARG A 1 193 ? 17.047 2.750 1.789 1.00 92.00 193 ARG A O 1
ATOM 1524 N N . ARG A 1 194 ? 17.494 0.546 1.807 1.00 94.38 194 ARG A N 1
ATOM 1525 C CA . ARG A 1 194 ? 17.308 0.361 0.365 1.00 94.38 194 ARG A CA 1
ATOM 1526 C C . ARG A 1 194 ? 15.849 0.546 -0.035 1.00 94.38 194 ARG A C 1
ATOM 1528 O O . ARG A 1 194 ? 15.591 1.279 -0.988 1.00 94.38 194 ARG A O 1
ATOM 1535 N N . LEU A 1 195 ? 14.927 -0.026 0.737 1.00 94.00 195 LEU A N 1
ATOM 1536 C CA . LEU A 1 195 ? 13.494 0.201 0.594 1.00 94.00 195 LEU A CA 1
ATOM 1537 C C . LEU A 1 195 ? 13.189 1.695 0.645 1.00 94.00 195 LEU A C 1
ATOM 1539 O O . LEU A 1 195 ? 12.620 2.222 -0.303 1.00 94.00 195 LEU A O 1
ATOM 1543 N N . LEU A 1 196 ? 13.651 2.413 1.672 1.00 92.69 196 LEU A N 1
ATOM 1544 C CA . LEU A 1 196 ? 13.386 3.850 1.800 1.00 92.69 196 LEU A CA 1
ATOM 1545 C C . LEU A 1 196 ? 13.896 4.668 0.595 1.00 92.69 196 LEU A C 1
ATOM 1547 O O . LEU A 1 196 ? 13.196 5.556 0.096 1.00 92.69 196 LEU A O 1
ATOM 1551 N N . MET A 1 197 ? 15.095 4.354 0.094 1.00 94.12 197 MET A N 1
ATOM 1552 C CA . MET A 1 197 ? 15.652 4.999 -1.101 1.00 94.12 197 MET A CA 1
ATOM 1553 C C . MET A 1 197 ? 14.825 4.697 -2.352 1.00 94.12 197 MET A C 1
ATOM 1555 O O . MET A 1 197 ? 14.533 5.610 -3.123 1.00 94.12 197 MET A O 1
ATOM 1559 N N . ASN A 1 198 ? 14.419 3.443 -2.544 1.00 95.69 198 ASN A N 1
ATOM 1560 C CA . ASN A 1 198 ? 13.603 3.036 -3.684 1.00 95.69 198 ASN A CA 1
ATOM 1561 C C . ASN A 1 198 ? 12.187 3.625 -3.608 1.00 95.69 198 ASN A C 1
ATOM 1563 O O . ASN A 1 198 ? 11.663 4.040 -4.634 1.00 95.69 198 ASN A O 1
ATOM 1567 N N . LEU A 1 199 ? 11.583 3.742 -2.421 1.00 94.62 199 LEU A N 1
ATOM 1568 C CA . LEU A 1 199 ? 10.304 4.437 -2.239 1.00 94.62 199 LEU A CA 1
ATOM 1569 C C . LEU A 1 199 ? 10.421 5.921 -2.595 1.00 94.62 199 LEU A C 1
ATOM 1571 O O . LEU A 1 199 ? 9.564 6.458 -3.293 1.00 94.62 199 LEU A O 1
ATOM 1575 N N . SER A 1 200 ? 11.501 6.577 -2.165 1.00 93.56 200 SER A N 1
ATOM 1576 C CA . SER A 1 200 ? 11.757 7.985 -2.495 1.00 93.56 200 SER A CA 1
ATOM 1577 C C . SER A 1 200 ? 11.942 8.175 -4.002 1.00 93.56 200 SER A C 1
ATOM 1579 O O . SER A 1 200 ? 11.294 9.028 -4.603 1.00 93.56 200 SER A O 1
ATOM 1581 N N . TYR A 1 201 ? 12.769 7.332 -4.625 1.00 94.56 201 TYR A N 1
ATOM 1582 C CA . TYR A 1 201 ? 13.023 7.353 -6.064 1.00 94.56 201 TYR A CA 1
ATOM 1583 C C . TYR A 1 201 ? 11.753 7.038 -6.869 1.00 94.56 201 TYR A C 1
ATOM 1585 O O . TYR A 1 201 ? 11.373 7.786 -7.766 1.00 94.56 201 TYR A O 1
ATOM 1593 N N . GLY A 1 202 ? 11.032 5.980 -6.500 1.00 93.56 202 GLY A N 1
ATOM 1594 C CA . GLY A 1 202 ? 9.776 5.596 -7.132 1.00 93.56 202 GLY A CA 1
ATOM 1595 C C . GLY A 1 202 ? 8.688 6.653 -6.982 1.00 93.56 202 GLY A C 1
ATOM 1596 O O . GLY A 1 202 ? 7.937 6.882 -7.921 1.00 93.56 202 GLY A O 1
ATOM 1597 N N . SER A 1 203 ? 8.630 7.370 -5.856 1.00 91.75 203 SER A N 1
ATOM 1598 C CA . SER A 1 203 ? 7.691 8.486 -5.695 1.00 91.75 203 SER A CA 1
ATOM 1599 C C . SER A 1 203 ? 7.941 9.632 -6.679 1.00 91.75 203 SER A C 1
ATOM 1601 O O . SER A 1 203 ? 6.984 10.342 -6.990 1.00 91.75 203 SER A O 1
ATOM 1603 N N . ILE A 1 204 ? 9.186 9.837 -7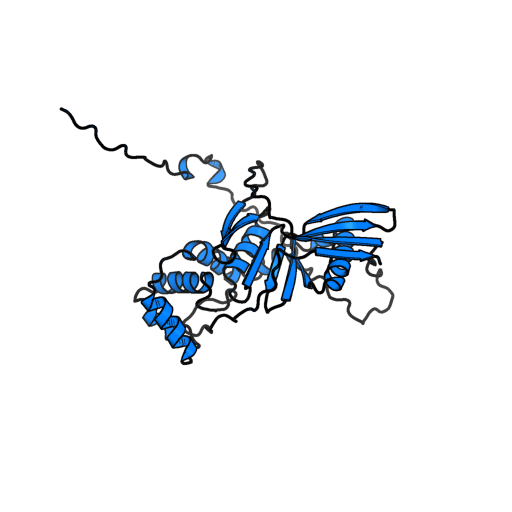.118 1.00 93.19 204 ILE A N 1
ATOM 1604 C CA . ILE A 1 204 ? 9.565 10.862 -8.103 1.00 93.19 204 ILE A CA 1
ATOM 1605 C C . ILE A 1 204 ? 9.239 10.367 -9.516 1.00 93.19 204 ILE A C 1
ATOM 1607 O O . ILE A 1 204 ? 8.592 11.076 -10.274 1.00 93.19 204 ILE A O 1
ATOM 1611 N N . HIS A 1 205 ? 9.629 9.130 -9.834 1.00 94.31 205 HIS A N 1
ATOM 1612 C CA . HIS A 1 205 ? 9.614 8.599 -11.202 1.00 94.31 205 HIS A CA 1
ATOM 1613 C C . HIS A 1 205 ? 8.354 7.793 -11.574 1.00 94.31 205 HIS A C 1
ATOM 1615 O O . HIS A 1 205 ? 8.241 7.309 -12.696 1.00 94.31 205 HIS A O 1
ATOM 1621 N N . LYS A 1 206 ? 7.376 7.636 -10.668 1.00 90.69 206 LYS A N 1
ATOM 1622 C CA . LYS A 1 206 ? 6.128 6.872 -10.915 1.00 90.69 206 LYS A CA 1
ATOM 1623 C C . LYS A 1 206 ? 5.277 7.381 -12.088 1.00 90.69 206 LYS A C 1
ATOM 1625 O O . LYS A 1 206 ? 4.417 6.647 -12.578 1.00 90.69 206 LYS A O 1
ATOM 1630 N N . ASP A 1 207 ? 5.470 8.637 -12.483 1.00 89.50 207 ASP A N 1
ATOM 1631 C CA . ASP A 1 207 ? 4.714 9.297 -13.551 1.00 89.50 207 ASP A CA 1
ATOM 1632 C C . ASP A 1 207 ? 5.580 9.608 -14.781 1.00 89.50 207 ASP A C 1
ATOM 1634 O O . ASP A 1 207 ? 5.092 10.223 -15.729 1.00 89.50 207 ASP A O 1
ATOM 1638 N N . ASP A 1 208 ? 6.836 9.149 -14.802 1.00 93.44 208 ASP A N 1
ATOM 1639 C CA . ASP A 1 208 ? 7.704 9.314 -15.964 1.00 93.44 208 ASP A CA 1
ATOM 1640 C C . ASP A 1 208 ? 7.124 8.573 -17.171 1.00 93.44 208 ASP A C 1
ATOM 1642 O O . ASP A 1 208 ? 6.613 7.451 -17.059 1.00 93.44 208 ASP A O 1
ATOM 1646 N N . ALA A 1 209 ? 7.200 9.206 -18.341 1.00 93.19 209 ALA A N 1
ATOM 1647 C CA . ALA A 1 209 ? 6.644 8.656 -19.565 1.00 93.19 209 ALA A CA 1
ATOM 1648 C C . ALA A 1 209 ? 7.412 7.401 -20.004 1.00 93.19 209 ALA A C 1
ATOM 1650 O O . ALA A 1 209 ? 8.628 7.426 -20.200 1.00 93.19 209 ALA A O 1
ATOM 1651 N N . VAL A 1 210 ? 6.671 6.314 -20.216 1.00 96.00 210 VAL A N 1
ATOM 1652 C CA . VAL A 1 210 ? 7.161 5.111 -20.894 1.00 96.00 210 VAL A CA 1
ATOM 1653 C C . VAL A 1 210 ? 6.316 4.932 -22.152 1.00 96.00 210 VAL A C 1
ATOM 1655 O O . VAL A 1 210 ? 5.101 4.739 -22.018 1.00 96.00 210 VAL A O 1
ATOM 1658 N N . PRO A 1 211 ? 6.908 5.046 -23.355 1.00 96.44 211 PRO A N 1
ATOM 1659 C CA . PRO A 1 211 ? 6.210 4.800 -24.611 1.00 96.44 211 PRO A CA 1
ATOM 1660 C C . PRO A 1 211 ? 5.460 3.461 -24.604 1.00 96.44 211 PRO A C 1
ATOM 1662 O O . PRO A 1 211 ? 5.894 2.485 -23.986 1.00 96.44 211 PRO A O 1
ATOM 1665 N N . ALA A 1 212 ? 4.290 3.421 -25.247 1.00 95.75 212 ALA A N 1
ATOM 1666 C CA . ALA A 1 212 ? 3.414 2.250 -25.202 1.00 95.75 212 ALA A CA 1
ATOM 1667 C C . ALA A 1 212 ? 4.066 1.013 -25.841 1.00 95.75 212 ALA A C 1
ATOM 1669 O O . ALA A 1 212 ? 3.951 -0.088 -25.313 1.00 95.75 212 ALA A O 1
ATOM 1670 N N . ASP A 1 213 ? 4.808 1.206 -26.927 1.00 97.00 213 ASP A N 1
ATOM 1671 C CA . ASP A 1 213 ? 5.586 0.177 -27.610 1.00 97.00 213 ASP A CA 1
ATOM 1672 C C . ASP A 1 213 ? 6.698 -0.408 -26.726 1.00 97.00 213 ASP A C 1
ATOM 1674 O O . ASP A 1 213 ? 6.837 -1.634 -26.673 1.00 97.00 213 ASP A O 1
ATOM 1678 N N . GLU A 1 214 ? 7.427 0.432 -25.980 1.00 97.12 214 GLU A N 1
ATOM 1679 C CA . GLU A 1 214 ? 8.417 -0.012 -24.986 1.00 97.12 214 GLU A CA 1
ATOM 1680 C C . GLU A 1 214 ? 7.752 -0.803 -23.852 1.00 97.12 214 GLU A C 1
ATOM 1682 O O . GLU A 1 214 ? 8.190 -1.905 -23.513 1.00 97.12 214 GLU A O 1
ATOM 1687 N N . ARG A 1 215 ? 6.660 -0.274 -23.283 1.00 96.44 215 ARG A N 1
ATOM 1688 C CA . ARG A 1 215 ? 5.889 -0.950 -22.229 1.00 96.44 215 ARG A CA 1
ATOM 1689 C C . ARG A 1 215 ? 5.410 -2.324 -22.694 1.00 96.44 215 ARG A C 1
ATOM 1691 O O . ARG A 1 215 ? 5.595 -3.313 -21.984 1.00 96.44 215 ARG A O 1
ATOM 1698 N N . ASP A 1 216 ? 4.819 -2.396 -23.880 1.00 96.44 216 ASP A N 1
ATOM 1699 C CA . ASP A 1 216 ? 4.307 -3.644 -24.433 1.00 96.44 216 ASP A CA 1
ATOM 1700 C C . ASP A 1 216 ? 5.445 -4.616 -24.771 1.00 96.44 216 ASP A C 1
ATOM 1702 O O . ASP A 1 216 ? 5.286 -5.828 -24.623 1.00 96.44 216 ASP A O 1
ATOM 1706 N N . ALA A 1 217 ? 6.608 -4.115 -25.198 1.00 97.31 217 ALA A N 1
ATOM 1707 C CA . ALA A 1 217 ? 7.794 -4.936 -25.423 1.00 97.31 217 ALA A CA 1
ATOM 1708 C C . ALA A 1 217 ? 8.313 -5.563 -24.122 1.00 97.31 217 ALA A C 1
ATOM 1710 O O . ALA A 1 217 ? 8.607 -6.759 -24.122 1.00 97.31 217 ALA A O 1
ATOM 1711 N N . VAL A 1 218 ? 8.344 -4.814 -23.014 1.00 97.38 218 VAL A N 1
ATOM 1712 C CA . VAL A 1 218 ? 8.692 -5.350 -21.685 1.00 97.38 218 VAL A CA 1
ATOM 1713 C C . VAL A 1 218 ? 7.703 -6.430 -21.254 1.00 97.38 218 VAL A C 1
ATOM 1715 O O . VAL A 1 218 ? 8.121 -7.525 -20.878 1.00 97.38 218 VAL A O 1
ATOM 1718 N N . ILE A 1 219 ? 6.397 -6.165 -21.361 1.00 95.81 219 ILE A N 1
ATOM 1719 C CA . ILE A 1 219 ? 5.360 -7.146 -21.007 1.00 95.81 219 ILE A CA 1
ATOM 1720 C C . ILE A 1 219 ? 5.538 -8.424 -21.839 1.00 95.81 219 ILE A C 1
ATOM 1722 O O . ILE A 1 219 ? 5.595 -9.518 -21.279 1.00 95.81 219 ILE A O 1
ATOM 1726 N N . ARG A 1 220 ? 5.712 -8.298 -23.163 1.00 96.56 220 ARG A N 1
ATOM 1727 C CA . ARG A 1 220 ? 5.957 -9.444 -24.056 1.00 96.56 220 ARG A CA 1
ATOM 1728 C C . ARG A 1 220 ? 7.232 -10.206 -23.700 1.00 96.56 220 ARG A C 1
ATOM 1730 O O . ARG A 1 220 ? 7.217 -11.432 -23.770 1.00 96.56 220 ARG A O 1
ATOM 1737 N N . ALA A 1 221 ? 8.317 -9.518 -23.348 1.00 97.50 221 ALA A N 1
ATOM 1738 C CA . ALA A 1 221 ? 9.569 -10.158 -22.951 1.00 97.50 221 ALA A CA 1
ATOM 1739 C C . ALA A 1 221 ? 9.366 -11.026 -21.701 1.00 97.50 221 ALA A C 1
ATOM 1741 O O . ALA A 1 221 ? 9.739 -12.198 -21.699 1.00 97.50 221 ALA A O 1
ATOM 1742 N N . ILE A 1 222 ? 8.685 -10.490 -20.685 1.00 96.38 222 ILE A N 1
ATOM 174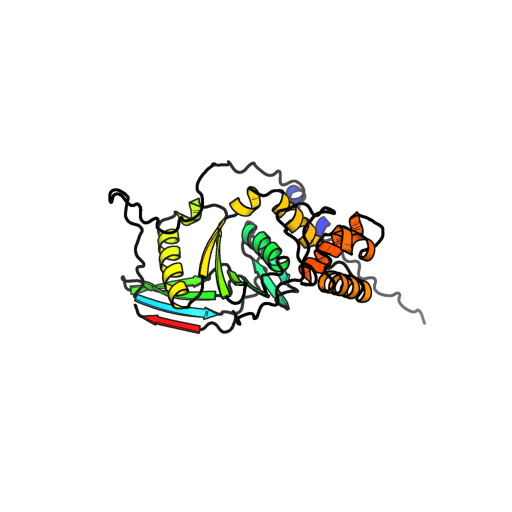3 C CA . ILE A 1 222 ? 8.359 -11.213 -19.448 1.00 96.38 222 ILE A CA 1
ATOM 1744 C C . ILE A 1 222 ? 7.459 -12.418 -19.738 1.00 96.38 222 ILE A C 1
ATOM 1746 O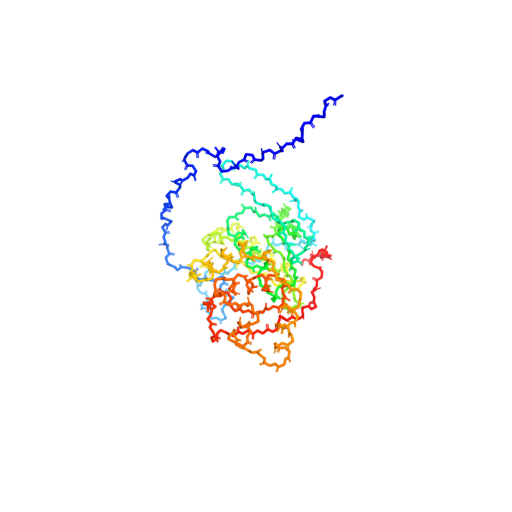 O . ILE A 1 222 ? 7.743 -13.522 -19.282 1.00 96.38 222 ILE A O 1
ATOM 1750 N N . THR A 1 223 ? 6.412 -12.251 -20.553 1.00 94.44 223 THR A N 1
ATOM 1751 C CA . THR A 1 223 ? 5.534 -13.364 -20.960 1.00 94.44 223 THR A CA 1
ATOM 1752 C C . THR A 1 223 ? 6.293 -14.469 -21.704 1.00 94.44 223 THR A C 1
ATOM 1754 O O . THR A 1 223 ? 5.904 -15.631 -21.634 1.00 94.44 223 THR A O 1
ATOM 1757 N N . ARG A 1 224 ? 7.389 -14.133 -22.396 1.00 96.00 224 ARG A N 1
ATOM 1758 C CA . ARG A 1 224 ? 8.257 -15.085 -23.111 1.00 96.00 224 ARG A CA 1
ATOM 1759 C C . ARG A 1 224 ? 9.381 -15.677 -22.251 1.00 96.00 224 ARG A C 1
ATOM 1761 O O . ARG A 1 224 ? 10.174 -16.451 -22.777 1.00 96.00 224 ARG A O 1
ATOM 1768 N N . GLY A 1 225 ? 9.447 -15.345 -20.960 1.00 95.88 225 GLY A N 1
ATOM 1769 C CA . GLY A 1 225 ? 10.394 -15.940 -20.012 1.00 95.88 225 GLY A CA 1
ATOM 1770 C C . GLY A 1 225 ? 11.528 -15.029 -19.540 1.00 95.88 225 GLY A C 1
ATOM 1771 O O . GLY A 1 225 ? 12.399 -15.507 -18.813 1.00 95.88 225 GLY A O 1
ATOM 1772 N N . ALA A 1 226 ? 11.533 -13.739 -19.896 1.00 97.19 226 ALA A N 1
ATOM 1773 C CA . ALA A 1 226 ? 12.448 -12.784 -19.269 1.00 97.19 226 ALA A CA 1
ATOM 1774 C C . ALA A 1 226 ? 12.198 -12.744 -17.754 1.00 97.19 226 ALA A C 1
ATOM 1776 O O . ALA A 1 226 ? 11.060 -12.596 -17.303 1.00 97.19 226 ALA A O 1
ATOM 1777 N N . SER A 1 227 ? 13.265 -12.891 -16.972 1.00 96.88 227 SER A N 1
ATOM 1778 C CA . SER A 1 227 ? 13.185 -13.047 -15.510 1.00 96.88 227 SER A CA 1
ATOM 1779 C C . SER A 1 227 ? 14.225 -12.226 -14.758 1.00 96.88 227 SER A C 1
ATOM 1781 O O . SER A 1 227 ? 14.165 -12.130 -13.532 1.00 96.88 227 SER A O 1
ATOM 1783 N N . ARG A 1 228 ? 15.155 -11.591 -15.477 1.00 98.00 228 ARG A N 1
ATOM 1784 C CA . ARG A 1 228 ? 16.164 -10.687 -14.925 1.00 98.00 228 ARG A CA 1
ATOM 1785 C C . ARG A 1 228 ? 16.019 -9.298 -15.520 1.00 98.00 228 ARG A C 1
ATOM 1787 O O . ARG A 1 228 ? 15.630 -9.141 -16.674 1.00 98.00 228 ARG A O 1
ATOM 1794 N N . PHE A 1 229 ? 16.380 -8.275 -14.752 1.00 97.56 229 PHE A N 1
ATOM 1795 C CA . PHE A 1 229 ? 16.325 -6.897 -15.237 1.00 97.56 229 PHE A CA 1
ATOM 1796 C C . PHE A 1 229 ? 17.178 -6.681 -16.500 1.00 97.56 229 PHE A C 1
ATOM 1798 O O . PHE A 1 229 ? 16.747 -5.970 -17.403 1.00 97.56 229 PHE A O 1
ATOM 1805 N N . ALA A 1 230 ? 18.331 -7.352 -16.608 1.00 97.31 230 ALA A N 1
ATOM 1806 C CA . ALA A 1 230 ? 19.183 -7.325 -17.801 1.00 97.31 230 ALA A CA 1
ATOM 1807 C C . ALA A 1 230 ? 18.454 -7.738 -19.092 1.00 97.31 230 ALA A C 1
ATOM 1809 O O . ALA A 1 230 ? 18.798 -7.247 -20.163 1.00 97.31 230 ALA A O 1
ATOM 1810 N N . ASP A 1 231 ? 17.434 -8.596 -18.994 1.00 97.25 231 ASP A N 1
ATOM 1811 C CA . ASP A 1 231 ? 16.678 -9.094 -20.147 1.00 97.25 231 ASP A CA 1
ATOM 1812 C C . ASP A 1 231 ? 15.775 -8.006 -20.757 1.00 97.25 231 ASP A C 1
ATOM 1814 O O . ASP A 1 231 ? 15.424 -8.071 -21.934 1.00 97.25 231 ASP A O 1
ATOM 1818 N N . ILE A 1 232 ? 15.383 -7.005 -19.958 1.00 97.25 232 ILE A N 1
ATOM 1819 C CA . ILE A 1 232 ? 14.492 -5.911 -20.378 1.00 97.25 232 ILE A CA 1
ATOM 1820 C C . ILE A 1 232 ? 15.197 -4.555 -20.428 1.00 97.25 232 ILE A C 1
ATOM 1822 O O . ILE A 1 232 ? 14.681 -3.620 -21.035 1.00 97.25 232 ILE A O 1
ATOM 1826 N N . GLU A 1 233 ? 16.366 -4.429 -19.799 1.00 95.88 233 GLU A N 1
ATOM 1827 C CA . GLU A 1 233 ? 17.131 -3.185 -19.713 1.00 95.88 233 GLU A CA 1
ATOM 1828 C C . GLU A 1 233 ? 17.365 -2.520 -21.089 1.00 95.88 233 GLU A C 1
ATOM 1830 O O . GLU A 1 233 ? 17.137 -1.310 -21.186 1.00 95.88 233 GLU A O 1
ATOM 1835 N N . PRO A 1 234 ? 17.731 -3.250 -22.168 1.00 96.25 234 PRO A N 1
ATOM 1836 C CA . PRO A 1 234 ? 17.937 -2.649 -23.489 1.00 96.25 234 PRO A CA 1
ATOM 1837 C C . PRO A 1 234 ? 16.670 -2.032 -24.096 1.00 96.25 234 PRO A C 1
ATOM 1839 O O . PRO A 1 234 ? 16.765 -1.089 -24.876 1.00 96.25 234 PRO A O 1
ATOM 1842 N N . ILE A 1 235 ? 15.485 -2.532 -23.725 1.00 97.06 235 ILE A N 1
ATOM 1843 C CA . ILE A 1 235 ? 14.189 -2.020 -24.204 1.00 97.06 235 ILE A CA 1
ATOM 1844 C C . ILE A 1 235 ? 13.923 -0.624 -23.626 1.00 97.06 235 ILE A C 1
ATOM 1846 O O . ILE A 1 235 ? 13.310 0.217 -24.273 1.00 97.06 235 ILE A O 1
ATOM 1850 N N . LEU A 1 236 ? 14.409 -0.359 -22.411 1.00 95.88 236 LEU A N 1
ATOM 1851 C CA . LEU A 1 236 ? 14.145 0.877 -21.670 1.00 95.88 236 LEU A CA 1
ATOM 1852 C C . LEU A 1 236 ? 15.049 2.051 -22.104 1.00 95.88 236 LEU A C 1
ATOM 1854 O O . LEU A 1 236 ? 14.961 3.145 -21.538 1.00 95.88 236 LEU A O 1
ATOM 1858 N N . GLY A 1 237 ? 15.903 1.855 -23.112 1.00 90.94 237 GLY A N 1
ATOM 1859 C CA . GLY A 1 237 ? 16.758 2.880 -23.716 1.00 90.94 237 GLY A CA 1
ATOM 1860 C C . GLY A 1 237 ? 18.249 2.648 -23.477 1.00 90.94 237 GLY A C 1
ATOM 1861 O O . GLY A 1 237 ? 18.666 1.579 -23.042 1.00 90.94 237 GLY A O 1
ATOM 1862 N N . GLU A 1 238 ? 19.081 3.651 -23.758 1.00 88.88 238 GLU A N 1
ATOM 1863 C CA . GLU A 1 238 ? 20.550 3.531 -23.681 1.00 88.88 238 GLU A CA 1
ATOM 1864 C C . GLU A 1 238 ? 21.145 4.074 -22.373 1.00 88.88 238 GLU A C 1
ATOM 1866 O O . GLU A 1 238 ? 22.149 3.565 -21.880 1.00 88.88 238 GLU A O 1
ATOM 1871 N N . CYS A 1 239 ? 20.507 5.082 -21.771 1.00 92.94 239 CYS A N 1
ATOM 1872 C CA . CYS A 1 239 ? 21.001 5.739 -20.562 1.00 92.94 239 CYS A CA 1
ATOM 1873 C C . CYS A 1 239 ? 20.597 4.972 -19.283 1.00 92.94 239 CYS A C 1
ATOM 1875 O O . CYS A 1 239 ? 19.396 4.835 -19.020 1.00 92.94 239 CYS A O 1
ATOM 1877 N N . PRO A 1 240 ? 21.553 4.556 -18.422 1.00 90.00 240 PRO A N 1
ATOM 1878 C CA . PRO A 1 240 ? 21.273 3.845 -17.167 1.00 90.00 240 PRO A CA 1
ATOM 1879 C C . PRO A 1 240 ? 20.278 4.551 -16.236 1.00 90.00 240 PRO A C 1
ATOM 1881 O O . PRO A 1 240 ? 19.405 3.909 -15.651 1.00 90.00 240 PRO A O 1
ATOM 1884 N N . LEU A 1 241 ? 20.371 5.880 -16.118 1.00 89.31 241 LEU A N 1
ATOM 1885 C CA . LEU A 1 241 ? 19.476 6.662 -15.259 1.00 89.31 241 LEU A CA 1
ATOM 1886 C C . LEU A 1 241 ? 18.034 6.653 -15.781 1.00 89.31 241 LEU A C 1
ATOM 1888 O O . LEU A 1 241 ? 17.099 6.494 -14.999 1.00 89.31 241 LEU A O 1
ATOM 1892 N N . ILE A 1 242 ? 17.861 6.761 -17.102 1.00 93.06 242 ILE A N 1
ATOM 1893 C CA . ILE A 1 242 ? 16.543 6.737 -17.750 1.00 93.06 242 ILE A CA 1
ATOM 1894 C C . ILE A 1 242 ? 15.919 5.344 -17.632 1.00 93.06 242 ILE A C 1
ATOM 1896 O O . ILE A 1 242 ? 14.745 5.230 -17.285 1.00 93.06 242 ILE A O 1
ATOM 1900 N N . ARG A 1 243 ? 16.702 4.278 -17.842 1.00 95.06 243 ARG A N 1
ATOM 1901 C CA . ARG A 1 243 ? 16.233 2.887 -17.704 1.00 95.06 243 ARG A CA 1
ATOM 1902 C C . ARG A 1 243 ? 15.642 2.627 -16.325 1.00 95.06 243 ARG A C 1
ATOM 1904 O O . ARG A 1 243 ? 14.551 2.074 -16.208 1.00 95.06 243 ARG A O 1
ATOM 1911 N N . LYS A 1 244 ? 16.348 3.060 -15.276 1.00 94.50 244 LYS A N 1
ATOM 1912 C CA . LYS A 1 244 ? 15.889 2.897 -13.895 1.00 94.50 244 LYS A CA 1
ATOM 1913 C C . LYS A 1 244 ? 14.613 3.694 -13.634 1.00 94.50 244 LYS A C 1
ATOM 1915 O O . LYS A 1 244 ? 13.669 3.139 -13.082 1.00 94.50 244 LYS A O 1
ATOM 1920 N N . ALA A 1 245 ? 14.550 4.951 -14.066 1.00 96.00 245 ALA A N 1
ATOM 1921 C CA . ALA A 1 245 ? 13.350 5.774 -13.935 1.00 96.00 245 ALA A CA 1
ATOM 1922 C C . ALA A 1 245 ? 12.127 5.121 -14.611 1.00 96.00 245 ALA A C 1
ATOM 1924 O O . ALA A 1 245 ? 11.096 4.908 -13.968 1.00 96.00 245 ALA A O 1
ATOM 1925 N N . LYS A 1 246 ? 12.280 4.671 -15.865 1.00 97.31 246 LYS A N 1
ATOM 1926 C CA . LYS A 1 246 ? 11.235 3.940 -16.596 1.00 97.31 246 LYS A CA 1
ATOM 1927 C C . LYS A 1 246 ? 10.839 2.636 -15.903 1.00 97.31 246 LYS A C 1
ATOM 1929 O O . LYS A 1 246 ? 9.651 2.341 -15.825 1.00 97.31 246 LYS A O 1
ATOM 1934 N N . ALA A 1 247 ? 11.785 1.880 -15.341 1.00 96.62 247 ALA A N 1
ATOM 1935 C CA . ALA A 1 247 ? 11.480 0.663 -14.585 1.00 96.62 247 ALA A CA 1
ATOM 1936 C C . ALA A 1 247 ? 10.582 0.948 -13.367 1.00 96.62 247 ALA A C 1
ATOM 1938 O O . ALA A 1 247 ? 9.625 0.214 -13.128 1.00 96.62 247 ALA A O 1
ATOM 1939 N N . PHE A 1 248 ? 10.829 2.038 -12.631 1.00 96.06 248 PHE A N 1
ATOM 1940 C CA . PHE A 1 248 ? 9.963 2.463 -11.524 1.00 96.06 248 PHE A CA 1
ATOM 1941 C C . PHE A 1 248 ? 8.586 2.962 -11.996 1.00 96.06 248 PHE A C 1
ATOM 1943 O O . PHE A 1 248 ? 7.588 2.695 -11.327 1.00 96.06 248 PHE A O 1
ATOM 1950 N N . SER A 1 249 ? 8.496 3.618 -13.156 1.00 94.75 249 SER A N 1
ATOM 1951 C CA . SER A 1 249 ? 7.206 3.969 -13.777 1.00 94.75 249 SER A CA 1
ATOM 1952 C C . SER A 1 249 ? 6.414 2.722 -14.214 1.00 94.75 249 SER A C 1
ATOM 1954 O O . SER A 1 249 ? 5.204 2.611 -13.982 1.00 94.75 249 SER A O 1
ATOM 1956 N N . LEU A 1 250 ? 7.093 1.713 -14.774 1.00 95.06 250 LEU A N 1
ATOM 1957 C CA . LEU A 1 250 ? 6.495 0.416 -15.113 1.00 95.06 250 LEU A CA 1
ATOM 1958 C C . LEU A 1 250 ? 6.045 -0.361 -13.870 1.00 95.06 250 LEU A C 1
ATOM 1960 O O . LEU A 1 250 ? 4.983 -0.983 -13.894 1.00 95.06 250 LEU A O 1
ATOM 1964 N N . LEU A 1 251 ? 6.802 -0.280 -12.774 1.00 94.31 251 LEU A N 1
ATOM 1965 C CA . LEU A 1 251 ? 6.404 -0.821 -11.476 1.00 94.31 251 LEU A CA 1
ATOM 1966 C C . LEU A 1 251 ? 5.115 -0.143 -10.971 1.00 94.31 251 LEU A C 1
ATOM 1968 O O . LEU A 1 251 ? 4.120 -0.814 -10.697 1.00 94.31 251 LEU A O 1
ATOM 1972 N N . ALA A 1 252 ? 5.086 1.194 -10.943 1.00 90.94 252 ALA A N 1
ATOM 1973 C CA . ALA A 1 252 ? 3.931 1.975 -10.489 1.00 90.94 252 ALA A CA 1
ATOM 1974 C C . ALA A 1 252 ? 2.668 1.756 -11.342 1.00 90.94 252 ALA A C 1
ATOM 1976 O O . ALA A 1 252 ? 1.545 1.791 -10.836 1.00 90.94 252 ALA A O 1
ATOM 1977 N N . SER A 1 253 ? 2.838 1.516 -12.644 1.00 89.00 253 SER A N 1
ATOM 1978 C CA . SER A 1 253 ? 1.744 1.212 -13.575 1.00 89.00 253 SER A CA 1
ATOM 1979 C C . SER A 1 253 ? 1.359 -0.270 -13.614 1.00 89.00 253 SER A C 1
ATOM 1981 O O . SER A 1 253 ? 0.513 -0.648 -14.426 1.00 89.00 253 SER A O 1
ATOM 1983 N N . SER A 1 254 ? 1.934 -1.097 -12.729 1.00 89.19 254 SER A N 1
ATOM 1984 C CA . SER A 1 254 ? 1.683 -2.542 -12.662 1.00 89.19 254 SER A CA 1
ATOM 1985 C C . SER A 1 254 ? 1.897 -3.217 -14.023 1.00 89.19 254 SER A C 1
ATOM 1987 O O . SER A 1 254 ? 1.060 -3.982 -14.494 1.00 89.19 254 SER A O 1
ATOM 1989 N N . ALA A 1 255 ? 3.002 -2.885 -14.691 1.00 91.81 255 ALA A N 1
ATOM 1990 C CA . ALA A 1 255 ? 3.477 -3.544 -15.910 1.00 91.81 255 ALA A CA 1
ATOM 1991 C C . ALA A 1 255 ? 4.719 -4.416 -15.652 1.00 91.81 255 ALA A C 1
ATOM 1993 O O . ALA A 1 255 ? 5.053 -5.277 -16.461 1.00 91.81 255 ALA A O 1
ATOM 1994 N N . LEU A 1 256 ? 5.389 -4.197 -14.520 1.00 94.12 256 LEU A N 1
ATOM 1995 C CA . LEU A 1 256 ? 6.615 -4.863 -14.099 1.00 94.12 256 LEU A CA 1
ATOM 1996 C C . LEU A 1 256 ? 6.569 -5.077 -12.583 1.00 94.12 256 LEU A C 1
ATOM 1998 O O . LEU A 1 256 ? 6.025 -4.246 -11.861 1.00 94.12 256 LEU A O 1
ATOM 2002 N N . TRP A 1 257 ? 7.168 -6.159 -12.099 1.00 94.81 257 TRP A N 1
ATOM 2003 C CA . TRP A 1 257 ? 7.437 -6.392 -10.681 1.00 94.81 257 TRP A CA 1
ATOM 2004 C C . TRP A 1 257 ? 8.946 -6.530 -10.456 1.00 94.81 257 TRP A C 1
ATOM 2006 O O . TRP A 1 257 ? 9.599 -7.225 -11.232 1.00 94.81 257 TRP A O 1
ATOM 2016 N N . PHE A 1 258 ? 9.478 -5.924 -9.391 1.00 95.56 258 PHE A N 1
ATOM 2017 C CA . PHE A 1 258 ? 10.786 -6.227 -8.788 1.00 95.56 258 PHE A CA 1
ATOM 2018 C C . PHE A 1 258 ? 10.751 -5.893 -7.287 1.00 95.56 258 PHE A C 1
ATOM 2020 O O . PHE A 1 258 ? 9.924 -5.086 -6.855 1.00 95.56 258 PHE A O 1
ATOM 2027 N N . ASP A 1 259 ? 11.638 -6.492 -6.487 1.00 94.56 259 ASP A N 1
ATOM 2028 C CA . ASP A 1 259 ? 11.658 -6.252 -5.040 1.00 94.56 259 ASP A CA 1
ATOM 2029 C C . ASP A 1 259 ? 12.224 -4.860 -4.702 1.00 94.56 259 ASP A C 1
ATOM 2031 O O . ASP A 1 259 ? 13.395 -4.555 -4.935 1.00 94.56 259 ASP A O 1
ATOM 2035 N N . LEU A 1 260 ? 11.387 -4.011 -4.102 1.00 94.62 260 LEU A N 1
ATOM 2036 C CA . LEU A 1 260 ? 11.768 -2.679 -3.626 1.00 94.62 260 LEU A CA 1
ATOM 2037 C C . LEU A 1 260 ? 12.748 -2.714 -2.446 1.00 94.62 260 LEU A C 1
ATOM 2039 O O . LEU A 1 260 ? 13.359 -1.688 -2.150 1.00 94.62 260 LEU A O 1
ATOM 2043 N N . ARG A 1 261 ? 12.911 -3.851 -1.766 1.00 94.25 261 ARG A N 1
ATOM 2044 C CA . ARG A 1 261 ? 13.867 -4.032 -0.663 1.00 94.25 261 ARG A CA 1
ATOM 2045 C C . ARG A 1 261 ? 15.299 -4.208 -1.146 1.00 94.25 261 ARG A C 1
ATOM 2047 O O . ARG A 1 261 ? 16.221 -4.039 -0.351 1.00 94.25 261 ARG A O 1
ATOM 2054 N N . GLU A 1 262 ? 15.487 -4.502 -2.427 1.00 94.88 262 GLU A N 1
ATOM 2055 C CA . GLU A 1 262 ? 16.792 -4.728 -3.030 1.00 94.88 262 GLU A CA 1
ATOM 2056 C C . GLU A 1 262 ? 17.194 -3.590 -3.969 1.00 94.88 262 GLU A C 1
ATOM 2058 O O . GLU A 1 262 ? 16.401 -2.751 -4.399 1.00 94.88 262 GLU A O 1
ATOM 2063 N N . GLU A 1 263 ? 18.484 -3.509 -4.273 1.00 94.50 263 GLU A N 1
ATOM 2064 C CA . GLU A 1 263 ? 18.933 -2.628 -5.339 1.00 94.50 263 GLU A CA 1
ATOM 2065 C C . GLU A 1 263 ? 18.546 -3.216 -6.691 1.00 94.50 263 GLU A C 1
ATOM 2067 O O . GLU A 1 263 ? 18.889 -4.360 -6.975 1.00 94.50 263 GLU A O 1
ATOM 2072 N N . LEU A 1 264 ? 17.902 -2.413 -7.544 1.00 95.06 264 LEU A N 1
ATOM 2073 C CA . LEU A 1 264 ? 17.671 -2.802 -8.929 1.00 95.06 264 LEU A CA 1
ATOM 2074 C C . LEU A 1 264 ? 19.013 -2.852 -9.671 1.00 95.06 264 LEU A C 1
ATOM 2076 O O . LEU A 1 264 ? 19.621 -1.816 -9.951 1.00 95.06 264 LEU A O 1
ATOM 2080 N N . ARG A 1 265 ? 19.467 -4.071 -9.947 1.00 95.44 265 ARG A N 1
ATOM 2081 C CA . ARG A 1 265 ? 20.683 -4.428 -10.679 1.00 95.44 265 ARG A CA 1
ATOM 2082 C C . ARG A 1 265 ? 20.310 -5.352 -11.833 1.00 95.44 265 ARG A C 1
ATOM 2084 O O . ARG A 1 265 ? 19.198 -5.859 -11.900 1.00 95.44 265 ARG A O 1
ATOM 2091 N N . GLN A 1 266 ? 21.257 -5.621 -12.721 1.00 95.88 266 GLN A N 1
ATOM 2092 C CA . GLN A 1 266 ? 21.052 -6.483 -13.889 1.00 95.88 266 GLN A CA 1
ATOM 2093 C C . GLN A 1 266 ? 20.523 -7.884 -13.543 1.00 95.88 266 GLN A C 1
ATOM 2095 O O . GLN A 1 266 ? 19.666 -8.415 -14.243 1.00 95.88 266 GLN A O 1
ATOM 2100 N N . GLN A 1 267 ? 20.982 -8.461 -12.434 1.00 96.94 267 GLN A N 1
ATOM 2101 C CA . GLN A 1 267 ? 20.555 -9.769 -11.941 1.00 96.94 267 GLN A CA 1
ATOM 2102 C C . GLN A 1 267 ? 19.253 -9.750 -11.131 1.00 96.94 267 GLN A C 1
ATOM 2104 O O . GLN A 1 267 ? 18.795 -10.816 -10.725 1.00 96.94 267 GLN A O 1
ATOM 2109 N N . SER A 1 268 ? 18.688 -8.572 -10.843 1.00 97.19 268 SER A N 1
ATOM 2110 C CA . SER A 1 268 ? 17.464 -8.472 -10.051 1.00 97.19 268 SER A CA 1
ATOM 2111 C C . SER A 1 268 ? 16.338 -9.229 -10.733 1.00 97.19 268 SER A C 1
ATOM 2113 O O . SER A 1 268 ? 16.138 -9.106 -11.945 1.00 97.19 268 SER A O 1
ATOM 2115 N N . ILE A 1 269 ? 15.604 -9.995 -9.932 1.00 96.88 269 ILE A N 1
ATOM 2116 C CA . ILE A 1 269 ? 14.466 -10.765 -10.410 1.00 96.88 269 ILE A CA 1
ATOM 2117 C C . ILE A 1 269 ? 13.369 -9.794 -10.831 1.00 96.88 269 ILE A C 1
ATOM 2119 O O . ILE A 1 269 ? 12.970 -8.912 -10.064 1.00 96.88 269 ILE A O 1
ATOM 2123 N N . ILE A 1 270 ? 12.868 -10.000 -12.043 1.00 96.81 270 ILE A N 1
ATOM 2124 C CA . ILE A 1 270 ? 11.666 -9.352 -12.544 1.00 96.81 270 ILE A CA 1
ATOM 2125 C C . ILE A 1 270 ? 10.598 -10.395 -12.831 1.00 96.81 270 ILE A C 1
ATOM 2127 O O . ILE A 1 270 ? 10.895 -11.547 -13.147 1.00 96.81 270 ILE A O 1
ATOM 2131 N N . ARG A 1 271 ? 9.335 -9.991 -12.743 1.00 94.25 271 ARG A N 1
ATOM 2132 C CA . ARG A 1 271 ? 8.212 -10.838 -13.153 1.00 94.25 271 ARG A CA 1
ATOM 2133 C C . ARG A 1 271 ? 7.022 -10.006 -13.591 1.00 94.25 271 ARG A C 1
ATOM 2135 O O . ARG A 1 271 ? 6.976 -8.792 -13.382 1.00 94.25 271 ARG A O 1
ATOM 2142 N N . ALA A 1 272 ? 6.043 -10.686 -14.176 1.00 89.06 272 ALA A N 1
ATOM 2143 C CA . ALA A 1 272 ? 4.737 -10.097 -14.385 1.00 89.06 272 ALA A CA 1
ATOM 2144 C C . ALA A 1 272 ? 4.087 -9.840 -13.012 1.00 89.06 272 ALA A C 1
ATOM 2146 O O . ALA A 1 272 ? 4.249 -10.651 -12.088 1.00 89.06 272 ALA A O 1
ATOM 2147 N N . PRO A 1 273 ? 3.360 -8.728 -12.856 1.00 82.19 273 PRO A N 1
ATOM 2148 C CA . PRO A 1 273 ? 2.567 -8.490 -11.660 1.00 82.19 273 PRO A CA 1
ATOM 2149 C C . PRO A 1 273 ? 1.484 -9.569 -11.537 1.00 82.19 273 PRO A C 1
ATOM 2151 O O . PRO A 1 273 ? 0.950 -10.044 -12.542 1.00 82.19 273 PRO A O 1
ATOM 2154 N N . VAL A 1 274 ? 1.156 -9.977 -10.309 1.00 73.69 274 VAL A N 1
ATOM 2155 C CA . VAL A 1 274 ? 0.086 -10.960 -10.099 1.00 73.69 274 VAL A CA 1
ATOM 2156 C C . VAL A 1 274 ? -1.245 -10.292 -10.415 1.00 73.69 274 VAL A C 1
ATOM 2158 O O . VAL A 1 274 ? -1.592 -9.278 -9.812 1.00 73.69 274 VAL A O 1
ATOM 2161 N N . ALA A 1 275 ? -2.011 -10.870 -11.343 1.00 67.31 275 ALA A N 1
ATOM 2162 C CA . ALA A 1 275 ? -3.388 -10.456 -11.565 1.00 67.31 275 ALA A CA 1
ATOM 2163 C C . ALA A 1 275 ? -4.187 -10.709 -10.279 1.00 67.31 275 ALA A C 1
ATOM 2165 O O . ALA A 1 275 ? -4.499 -11.846 -9.926 1.00 67.31 275 ALA A O 1
ATOM 2166 N N . ALA A 1 276 ? -4.481 -9.645 -9.544 1.00 61.53 276 ALA A N 1
ATOM 2167 C CA . ALA A 1 276 ? -5.251 -9.745 -8.324 1.00 61.53 276 ALA A CA 1
ATOM 2168 C C . ALA A 1 276 ? -6.742 -9.628 -8.656 1.00 61.53 276 ALA A C 1
ATOM 2170 O O . ALA A 1 276 ? -7.218 -8.562 -9.043 1.00 61.53 276 ALA A O 1
ATOM 2171 N N . ASN A 1 277 ? -7.497 -10.709 -8.442 1.00 70.50 277 ASN A N 1
ATOM 2172 C CA . ASN A 1 277 ? -8.938 -10.597 -8.227 1.00 70.50 277 ASN A CA 1
ATOM 2173 C C . ASN A 1 277 ? -9.138 -9.807 -6.932 1.00 70.50 277 ASN A C 1
ATOM 2175 O O . ASN A 1 277 ? -9.034 -10.355 -5.836 1.00 70.50 277 ASN A O 1
ATOM 2179 N N . ALA A 1 278 ? -9.317 -8.497 -7.055 1.00 78.31 278 ALA A N 1
ATOM 2180 C CA . ALA A 1 278 ? -9.342 -7.598 -5.916 1.00 78.31 278 ALA A CA 1
ATOM 2181 C C . ALA A 1 278 ? -10.745 -7.570 -5.295 1.00 78.31 278 ALA A C 1
ATOM 2183 O O . ALA A 1 278 ? -11.688 -7.148 -5.970 1.00 78.31 278 ALA A O 1
ATOM 2184 N N . PRO A 1 279 ? -10.923 -7.982 -4.028 1.00 89.56 279 PRO A N 1
ATOM 2185 C CA . PRO A 1 279 ? -12.163 -7.690 -3.325 1.00 89.56 279 PRO A CA 1
ATOM 2186 C C . PRO A 1 279 ? -12.376 -6.171 -3.240 1.00 89.56 279 PRO A C 1
ATOM 2188 O O . PRO A 1 279 ? -11.437 -5.415 -2.992 1.00 89.56 279 PRO A O 1
ATOM 2191 N N . ASP A 1 280 ? -13.620 -5.726 -3.426 1.00 92.00 280 ASP A N 1
ATOM 2192 C CA . ASP A 1 280 ? -13.972 -4.305 -3.364 1.00 92.00 280 ASP A CA 1
ATOM 2193 C C . ASP A 1 280 ? -13.976 -3.812 -1.908 1.00 92.00 280 ASP A C 1
ATOM 2195 O O . ASP A 1 280 ? -14.949 -3.975 -1.163 1.00 92.00 280 ASP A O 1
ATOM 2199 N N . ILE A 1 281 ? -12.870 -3.183 -1.507 1.00 94.06 281 ILE A N 1
ATOM 2200 C CA . ILE A 1 281 ? -12.655 -2.634 -0.160 1.00 94.06 281 ILE A CA 1
ATOM 2201 C C . ILE A 1 281 ? -13.602 -1.474 0.193 1.00 94.06 281 ILE A C 1
ATOM 2203 O O . ILE A 1 281 ? -13.642 -1.051 1.348 1.00 94.06 281 ILE A O 1
ATOM 2207 N N . ARG A 1 282 ? -14.389 -0.965 -0.767 1.00 93.38 282 ARG A N 1
ATOM 2208 C CA . ARG A 1 282 ? -15.329 0.160 -0.584 1.00 93.38 282 ARG A CA 1
ATOM 2209 C C . ARG A 1 282 ? -16.766 -0.285 -0.345 1.00 93.38 282 ARG A C 1
ATOM 2211 O O . ARG A 1 282 ? -17.630 0.548 -0.083 1.00 93.38 282 ARG A O 1
ATOM 2218 N N . LYS A 1 283 ? -17.029 -1.591 -0.418 1.00 94.19 283 LYS A N 1
ATOM 2219 C CA . LYS A 1 283 ? -18.349 -2.197 -0.178 1.00 94.19 283 LYS A CA 1
ATOM 2220 C C . LYS A 1 283 ? -18.391 -3.039 1.096 1.00 94.19 283 LYS A C 1
ATOM 2222 O O . LYS A 1 283 ? -19.273 -3.883 1.261 1.00 94.19 283 LYS A O 1
ATOM 2227 N N . ILE A 1 284 ? -17.451 -2.826 2.014 1.00 96.06 284 ILE A N 1
ATOM 2228 C CA . ILE A 1 284 ? -17.430 -3.523 3.296 1.00 96.06 284 ILE A CA 1
ATOM 2229 C C . ILE A 1 284 ? -18.560 -2.956 4.154 1.00 96.06 284 ILE A C 1
ATOM 2231 O O . ILE A 1 284 ? -18.610 -1.762 4.434 1.00 96.06 284 ILE A O 1
ATOM 2235 N N . LYS A 1 285 ? -19.480 -3.821 4.579 1.00 97.19 285 LYS A N 1
ATOM 2236 C CA . LYS A 1 285 ? -20.494 -3.516 5.594 1.00 97.19 285 LYS A CA 1
ATOM 2237 C C . LYS A 1 285 ? -20.877 -4.800 6.310 1.00 97.19 285 LYS A C 1
ATOM 2239 O O . LYS A 1 285 ? -21.408 -5.712 5.673 1.00 97.19 285 LYS A O 1
ATOM 2244 N N . ARG A 1 286 ? -20.575 -4.902 7.602 1.00 97.12 286 ARG A N 1
ATOM 2245 C CA . ARG A 1 286 ? -20.907 -6.065 8.440 1.00 97.12 286 ARG A CA 1
ATOM 2246 C C . ARG A 1 286 ? -21.231 -5.600 9.854 1.00 97.12 286 ARG A C 1
ATOM 2248 O O . ARG A 1 286 ? -20.661 -4.614 10.312 1.00 97.12 286 ARG A O 1
ATOM 2255 N N . SER A 1 287 ? -22.105 -6.333 10.527 1.00 96.94 287 SER A N 1
ATOM 2256 C CA . SER A 1 287 ? -22.454 -6.106 11.927 1.00 96.94 287 SER A CA 1
ATOM 2257 C C . SER A 1 287 ? -22.335 -7.417 12.687 1.00 96.94 287 SER A C 1
ATOM 2259 O O . SER A 1 287 ? -22.621 -8.482 12.141 1.00 96.94 287 SER A O 1
ATOM 2261 N N . PHE A 1 288 ? -21.894 -7.322 13.933 1.00 96.62 288 PHE A N 1
ATOM 2262 C CA . PHE A 1 288 ? -21.583 -8.448 14.794 1.00 96.62 288 PHE A CA 1
ATOM 2263 C C . PHE A 1 288 ? -22.138 -8.194 16.191 1.00 96.62 288 PHE A C 1
ATOM 2265 O O . PHE A 1 288 ? -22.098 -7.069 16.694 1.00 96.62 288 PHE A O 1
ATOM 2272 N N . VAL A 1 289 ? -22.600 -9.269 16.815 1.00 93.81 289 VAL A N 1
ATOM 2273 C CA . VAL A 1 289 ? -22.869 -9.361 18.249 1.00 93.81 289 VAL A CA 1
ATOM 2274 C C . VAL A 1 289 ? -22.019 -10.519 18.753 1.00 93.81 289 VAL A C 1
ATOM 2276 O O . VAL A 1 289 ? -21.898 -11.529 18.049 1.00 93.81 289 VAL A O 1
ATOM 2279 N N . ARG A 1 290 ? -21.353 -10.325 19.888 1.00 87.19 290 ARG A N 1
ATOM 2280 C CA . ARG A 1 290 ? -20.484 -11.342 20.476 1.00 87.19 290 ARG A CA 1
ATOM 2281 C C . ARG A 1 290 ? -21.260 -12.318 21.347 1.00 87.19 290 ARG A C 1
ATOM 2283 O O . ARG A 1 290 ? -22.176 -11.861 22.061 1.00 87.19 290 ARG A O 1
#

Foldseek 3Di:
DDDDDDPDPDDDDPVVPDPPVVVDPDPDDDDDDPDDDFPDDDDPPDPPPDDDQDAAFFFKKKKAFDPPDPDQDDDPVWGKDWDQQPLARDIAIAGDPQLVLVVLVLLLALQWNHKHAQGMWMWTQGNVRDIDIDTFRMWTFGQQAIETEHEEADCVCCVPPVNVNVLNNVCVVCVVVRYHYGYDHCVVVVVQVQLVVLSVLLVVLLPPDDDPVLLVVLLVQQVVPDWFLLSSQVSQDDDPVSSSSVQSNCSSVQSKDFDSSDDRDRRTTIHRRDPHPGDDSNGDIDMDGD

Sequence (290 aa):
MPTDPPNTLTLRDPLLTLPSRSRQARYSSAHYHPGVGELVPANDNDDGTGPQPPRPNWTAATISSRPNGQLATYHETRPTFTAFSRKTRRLVSEESFWERLYRVWWNLDPDIADFEMQGLKIEMVTEDGTKRTYTVDAVLAHGGRIKAREIKASGSHLLEPDTRQLMINTSDILARAGIGFTPVTGNALLENRRLLMNLSYGSIHKDDAVPADERDAVIRAITRGASRFADIEPILGECPLIRKAKAFSLLASSALWFDLREELRQQSIIRAPVAANAPDIRKIKRSFVR

Nearest PDB structures (foldseek):
  8q44-assembly1_A  TM=4.638E-01  e=1.967E-02  Thermoanaerobacter brockii subsp. finnii Ako-1
  2nyx-assembly2_D  TM=5.105E-01  e=1.468E+00  Mycobacterium tuberculosis H37Rv
  4zzl-assembly1_A  TM=4.755E-01  e=1.980E+00  Pseudomonas aeruginosa
  9j61-assembly2_B  TM=2.569E-01  e=5.163E+00  Streptomyces cinnamoneus

Organism: NCBI:txid450378

Solvent-accessible surface area (backbone atoms only — not comparable to full-atom values): 16731 Å² total; per-residue (Å²): 134,90,78,83,78,82,85,77,81,78,79,72,66,76,78,76,77,54,61,80,67,76,80,62,74,72,80,74,80,75,84,82,76,87,83,74,78,74,91,71,74,86,66,96,79,70,92,77,78,68,84,74,78,82,72,67,55,60,43,37,39,37,40,32,36,42,82,58,72,87,49,76,44,82,43,103,89,50,58,28,43,68,46,80,35,84,60,61,72,39,78,44,42,33,74,43,75,57,48,46,53,50,53,45,42,52,46,40,35,36,58,39,51,40,63,34,40,51,17,37,36,39,41,36,27,32,75,89,65,52,77,47,80,48,64,38,50,27,35,32,15,43,78,51,38,48,34,35,32,41,75,36,74,45,62,68,67,53,64,39,69,70,48,34,53,51,51,43,35,49,39,56,58,33,48,77,70,69,28,50,65,47,79,45,48,35,53,75,48,65,79,31,60,48,29,46,52,42,42,56,50,32,69,70,23,39,79,48,86,65,58,68,68,48,52,50,48,46,42,53,41,35,77,74,63,41,44,32,38,55,72,45,43,70,66,53,48,88,51,72,70,55,25,53,37,38,50,32,13,32,19,32,67,50,57,29,33,63,68,53,71,48,78,92,43,56,80,32,57,35,40,71,42,60,87,49,66,53,56,69,71,74,72,45,68,52,75,50,72,111

Radius of gyration: 22.82 Å; Cα contacts (8 Å, |Δi|>4): 477; chains: 1; bounding box: 44×70×69 Å

pLDDT: mean 80.91, std 22.48, range [27.3, 98.31]

Secondary structure (DSSP, 8-state):
-PPPPP-------GGGSS-GGGG--------------------S---S-SPPPPPP-EEEEEEEE-PPP----EETTEE-EEEEETTTTEEEEESSHHHHHHHHHHHH-TTEEEEEEEEEEEEEEETTS-EEEEEEEEEEEETTEEEEEEEESSTHHHHSHHHHHHHHHHHHHHHHTTPEEEEEESHHHHS-HHHHHHHHHHHHHTT----HHHHHHHHHHHHTT--BHHHHGGGG-S-HHHHHHHHHHHHHTTS-B--TTS---TT-B-BPPP------TTS-EEEEE-

Mean predicted aligned error: 11.04 Å